Protein AF-A0A7C3IQQ0-F1 (afdb_monomer)

Radius of gyration: 24.77 Å; Cα contacts (8 Å, |Δi|>4): 929; chains: 1; bounding box: 101×71×60 Å

Foldseek 3Di:
DDDDDDDDPPPPPPVPPDPPDPPPVPDDPDQLFDAAPDWDFPPDPPDDTFKIFGHWDFFQDFFQADDDDPDDDCSVVPGTDTDHFAFWAAWEAEPQKIWTAGQVQGWIWIARRVVSHIDIGQAAVPGGAHGWAEWYAEPQRWIWIFRQVVQFIFIAHNVGHGPGGDDDRANGWHAWEAQRVQRKIWTDRLRQQKIWIWGDDPVGTDTPDIWAGDDLDARHAHRWHYWYADNQGKIWIRRFVQQKIWIAHNNRHTPDMAEGDDPDQLHAPGWAAWEAAPQQWIWIQRQVQQKTWIAHPVSHTDGIWAGDDQHRRHAHRWHYWYAYNQRWIWIRSRVNRMIIIMHGDDDDDPPDPPDD

pLDDT: mean 86.04, std 19.57, range [35.0, 98.75]

Nearest PDB structures (foldseek):
  6xg7-assembly1_A  TM=9.077E-01  e=4.670E-22  Drosophila melanogaster
  6fpt-assembly1_A  TM=9.018E-01  e=1.125E-17  Danio rerio
  7qrx-assembly2_B  TM=6.300E-01  e=6.822E-19  Homo sapiens
  8j72-assembly1_A  TM=6.338E-01  e=3.146E-18  Mus musculus
  2dso-assembly3_C  TM=7.066E-01  e=7.223E-09  Staphylococcus aureus

Mean predicted aligned error: 9.04 Å

Structure (mmCIF, N/CA/C/O backbone):
data_AF-A0A7C3IQQ0-F1
#
_entry.id   AF-A0A7C3IQQ0-F1
#
loop_
_atom_site.group_PDB
_atom_site.id
_atom_site.type_symbol
_atom_site.label_atom_id
_atom_site.label_alt_id
_atom_site.label_comp_id
_atom_site.label_asym_id
_atom_site.label_entity_id
_atom_site.label_seq_id
_atom_site.pdbx_PDB_ins_code
_atom_site.Cartn_x
_atom_site.Cartn_y
_atom_site.Cartn_z
_atom_site.occupancy
_atom_site.B_iso_or_equiv
_atom_site.auth_seq_id
_atom_site.auth_comp_id
_atom_site.auth_asym_id
_atom_site.auth_atom_id
_atom_site.pdbx_PDB_model_num
ATOM 1 N N . MET A 1 1 ? -81.325 39.835 -10.229 1.00 44.25 1 MET A N 1
ATOM 2 C CA . MET A 1 1 ? -80.296 40.852 -9.933 1.00 44.25 1 MET A CA 1
ATOM 3 C C . MET A 1 1 ? -78.951 40.154 -10.029 1.00 44.25 1 MET A C 1
ATOM 5 O O . MET A 1 1 ? -78.551 39.441 -9.123 1.00 44.25 1 MET A O 1
ATOM 9 N N . ALA A 1 2 ? -78.379 40.205 -11.227 1.00 40.50 2 ALA A N 1
ATOM 10 C CA . ALA A 1 2 ? -77.204 39.463 -11.653 1.00 40.50 2 ALA A CA 1
ATOM 11 C C . ALA A 1 2 ? -76.081 40.463 -11.924 1.00 40.50 2 ALA A C 1
ATOM 13 O O . ALA A 1 2 ? -76.338 41.460 -12.595 1.00 40.50 2 ALA A O 1
ATOM 14 N N . MET A 1 3 ? -74.855 40.194 -11.467 1.00 38.22 3 MET A N 1
ATOM 15 C CA . MET A 1 3 ? -73.661 40.783 -12.080 1.00 38.22 3 MET A CA 1
ATOM 16 C C . MET A 1 3 ? -72.374 40.010 -11.740 1.00 38.22 3 MET A C 1
ATOM 18 O O . MET A 1 3 ? -71.928 40.001 -10.602 1.00 38.22 3 MET A O 1
ATOM 22 N N . ARG A 1 4 ? -71.807 39.415 -12.804 1.00 45.56 4 ARG A N 1
ATOM 23 C CA . ARG A 1 4 ? -70.385 39.348 -13.212 1.00 45.56 4 ARG A CA 1
ATOM 24 C C . ARG A 1 4 ? -69.316 38.827 -12.240 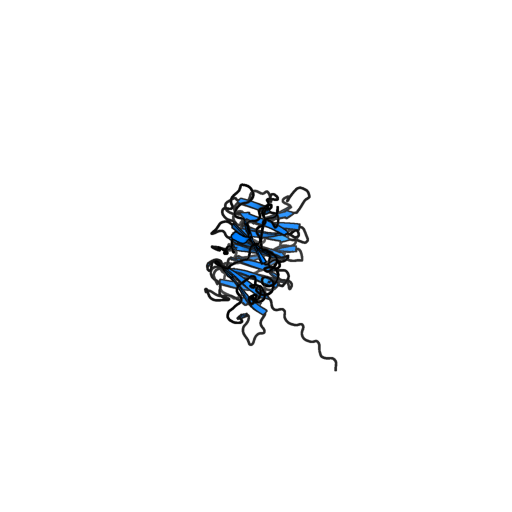1.00 45.56 4 ARG A C 1
ATOM 26 O O . ARG A 1 4 ? -68.935 39.559 -11.346 1.00 45.56 4 ARG A O 1
ATOM 33 N N . VAL A 1 5 ? -68.670 37.716 -12.628 1.00 43.81 5 VAL A N 1
ATOM 34 C CA . VAL A 1 5 ? -67.203 37.559 -12.847 1.00 43.81 5 VAL A CA 1
ATOM 35 C C . VAL A 1 5 ? -67.051 36.390 -13.850 1.00 43.81 5 VAL A C 1
ATOM 37 O O . VAL A 1 5 ? -67.441 35.272 -13.548 1.00 43.81 5 VAL A O 1
ATOM 40 N N . ALA A 1 6 ? -66.871 36.612 -15.153 1.00 38.72 6 ALA A N 1
ATOM 41 C CA . ALA A 1 6 ? -65.624 36.908 -15.867 1.00 38.72 6 ALA A CA 1
ATOM 42 C C . ALA A 1 6 ? -64.564 35.775 -15.832 1.00 38.72 6 ALA A C 1
ATOM 44 O O . ALA A 1 6 ? -63.870 35.568 -14.847 1.00 38.72 6 ALA A O 1
ATOM 45 N N . THR A 1 7 ? -64.423 35.121 -16.995 1.00 48.50 7 THR A N 1
ATOM 46 C CA . THR A 1 7 ? -63.147 34.761 -17.650 1.00 48.50 7 THR A CA 1
ATOM 47 C C . THR A 1 7 ? -62.127 33.920 -16.881 1.00 48.50 7 THR A C 1
ATOM 49 O O . THR A 1 7 ? -61.250 34.503 -16.276 1.00 48.50 7 THR A O 1
ATOM 52 N N . HIS A 1 8 ? -62.110 32.588 -17.057 1.00 42.78 8 HIS A N 1
ATOM 53 C CA . HIS A 1 8 ? -60.872 31.772 -16.980 1.00 42.78 8 HIS A CA 1
ATOM 54 C C . HIS A 1 8 ? -60.993 30.396 -17.676 1.00 42.78 8 HIS A C 1
ATOM 56 O O . HIS A 1 8 ? -60.467 29.397 -17.202 1.00 42.78 8 HIS A O 1
ATOM 62 N N . LEU A 1 9 ? -61.651 30.315 -18.839 1.00 40.91 9 LEU A N 1
ATOM 63 C CA . LEU A 1 9 ? -61.784 29.048 -19.579 1.00 40.91 9 LEU A CA 1
ATOM 64 C C . LEU A 1 9 ? -61.246 29.129 -21.017 1.00 40.91 9 LEU A C 1
ATOM 66 O O . LEU A 1 9 ? -61.924 28.733 -21.955 1.00 40.91 9 LEU A O 1
ATOM 70 N N . ARG A 1 10 ? -60.042 29.689 -21.213 1.00 43.22 10 ARG A N 1
ATOM 71 C CA . ARG A 1 10 ? -59.325 29.635 -22.511 1.00 43.22 10 ARG A CA 1
ATOM 72 C C . ARG A 1 10 ? -57.792 29.508 -22.433 1.00 43.22 10 ARG A C 1
ATOM 74 O O . ARG A 1 10 ? -57.151 29.477 -23.473 1.00 43.22 10 ARG A O 1
ATOM 81 N N . TRP A 1 11 ? -57.199 29.343 -21.247 1.00 39.38 11 TRP A N 1
ATOM 82 C CA . TRP A 1 11 ? -55.734 29.231 -21.081 1.00 39.38 11 TRP A CA 1
ATOM 83 C C . TRP A 1 11 ? -55.210 27.806 -20.830 1.00 39.38 11 TRP A C 1
ATOM 85 O O . TRP A 1 11 ? -54.037 27.631 -20.530 1.00 39.38 11 TRP A O 1
ATOM 95 N N . VAL A 1 12 ? -56.043 26.771 -20.981 1.00 45.00 12 VAL A N 1
ATOM 96 C CA . VAL A 1 12 ? -55.633 25.378 -20.693 1.00 45.00 12 VAL A CA 1
ATOM 97 C C . VAL A 1 12 ? -55.095 24.633 -21.929 1.00 45.00 12 VAL A C 1
ATOM 99 O O . VAL A 1 12 ? -54.559 23.542 -21.791 1.00 45.00 12 VAL A O 1
ATOM 102 N N . LEU A 1 13 ? -55.127 25.220 -23.133 1.00 37.44 13 LEU A N 1
ATOM 103 C CA . LEU A 1 13 ? -54.657 24.540 -24.357 1.00 37.44 13 LEU A CA 1
ATOM 104 C C . LEU A 1 13 ? -53.428 25.153 -25.053 1.00 37.44 13 LEU A C 1
ATOM 106 O O . LEU A 1 13 ? -53.105 24.748 -26.162 1.00 37.44 13 LEU A O 1
ATOM 110 N N . TRP A 1 14 ? -52.706 26.071 -24.402 1.00 38.50 14 TRP A N 1
ATOM 111 C CA . TRP A 1 14 ? -51.420 26.604 -24.900 1.00 38.50 14 TRP A CA 1
ATOM 112 C C . TRP A 1 14 ? -50.279 26.518 -23.870 1.00 38.50 14 TRP A C 1
ATOM 114 O O . TRP A 1 14 ? -49.274 27.208 -23.987 1.00 38.50 14 TRP A O 1
ATOM 124 N N . ALA A 1 15 ? -50.410 25.641 -22.869 1.00 38.66 15 ALA A N 1
ATOM 125 C CA . ALA A 1 15 ? -49.337 25.311 -21.921 1.00 38.66 15 ALA A CA 1
ATOM 126 C C . ALA A 1 15 ? -48.825 23.861 -22.070 1.00 38.66 15 ALA A C 1
ATOM 128 O O . ALA A 1 15 ? -48.042 23.398 -21.248 1.00 38.66 15 ALA A O 1
ATOM 129 N N . ALA A 1 16 ? -49.256 23.143 -23.116 1.00 40.72 16 ALA A N 1
ATOM 130 C CA . ALA A 1 16 ? -48.911 21.735 -23.353 1.00 40.72 16 ALA A CA 1
ATOM 131 C C . ALA A 1 16 ? -47.939 21.507 -24.532 1.00 40.72 16 ALA A C 1
ATOM 133 O O . ALA A 1 16 ? -47.570 20.373 -24.814 1.00 40.72 16 ALA A O 1
ATOM 134 N N . THR A 1 17 ? -47.479 22.564 -25.206 1.00 42.72 17 THR A N 1
ATOM 135 C CA . THR A 1 17 ? -46.607 22.474 -26.396 1.00 42.72 17 THR A CA 1
ATOM 136 C C . THR A 1 17 ? -45.459 23.484 -26.334 1.00 42.72 17 THR A C 1
ATOM 138 O O . THR A 1 17 ? -45.215 24.241 -27.266 1.00 42.72 17 THR A O 1
ATOM 141 N N . GLY A 1 18 ? -44.750 23.514 -25.204 1.00 36.41 18 GLY A N 1
ATOM 142 C CA . GLY A 1 18 ? -43.577 24.376 -25.011 1.00 36.41 18 GLY A CA 1
ATOM 143 C C . GLY A 1 18 ? -42.512 23.797 -24.079 1.00 36.41 18 GLY A C 1
ATOM 144 O O . GLY A 1 18 ? -41.671 24.538 -23.587 1.00 36.41 18 GLY A O 1
ATOM 145 N N . LEU A 1 19 ? -42.551 22.490 -23.803 1.00 41.78 19 LEU A N 1
ATOM 146 C CA . LEU A 1 19 ? -41.572 21.813 -22.946 1.00 41.78 19 LEU A CA 1
ATOM 147 C C . LEU A 1 19 ? -41.110 20.490 -23.569 1.00 41.78 19 LEU A C 1
ATOM 149 O O . LEU A 1 19 ? -41.060 19.451 -22.925 1.00 41.78 19 LEU A O 1
ATOM 153 N N . ALA A 1 20 ? -40.811 20.518 -24.862 1.00 43.91 20 ALA A N 1
ATOM 154 C CA . ALA A 1 20 ? -40.235 19.387 -25.571 1.00 43.91 20 ALA A CA 1
ATOM 155 C C . ALA A 1 20 ? -39.227 19.917 -26.587 1.00 43.91 20 ALA A C 1
ATOM 157 O O . ALA A 1 20 ? -39.565 20.068 -27.750 1.00 43.91 20 ALA A O 1
ATOM 158 N N . MET A 1 21 ? -38.034 20.289 -26.109 1.00 41.44 21 MET A N 1
ATOM 159 C CA . MET A 1 21 ? -36.757 20.297 -26.845 1.00 41.44 21 MET A CA 1
ATOM 160 C C . MET A 1 21 ? -35.675 20.971 -25.990 1.00 41.44 21 MET A C 1
ATOM 162 O O . MET A 1 21 ? -35.129 22.016 -26.314 1.00 41.44 21 MET A O 1
ATOM 166 N N . MET A 1 22 ? -35.334 20.337 -24.872 1.00 41.97 22 MET A N 1
ATOM 167 C CA . MET A 1 22 ? -33.948 20.339 -24.414 1.00 41.97 22 MET A CA 1
ATOM 168 C C . MET A 1 22 ? -33.538 18.882 -24.269 1.00 41.97 22 MET A C 1
ATOM 170 O O . MET A 1 22 ? -33.398 18.351 -23.171 1.00 41.97 22 MET A O 1
ATOM 174 N N . LEU A 1 23 ? -33.361 18.224 -25.418 1.00 42.09 23 LEU A N 1
ATOM 175 C CA . LEU A 1 23 ? -32.427 17.110 -25.529 1.00 42.09 23 LEU A CA 1
ATOM 176 C C . LEU A 1 23 ? -31.034 17.704 -25.304 1.00 42.09 23 LEU A C 1
ATOM 178 O O . LEU A 1 23 ? -30.267 17.927 -26.235 1.00 42.09 23 LEU A O 1
ATOM 182 N N . GLY A 1 24 ? -30.740 18.047 -24.049 1.00 36.25 24 GLY A N 1
ATOM 183 C CA . GLY A 1 24 ? -29.370 18.213 -23.621 1.00 36.25 24 GLY A CA 1
ATOM 184 C C . GLY A 1 24 ? -28.709 16.883 -23.912 1.00 36.25 24 GLY A C 1
ATOM 185 O O . GLY A 1 24 ? -29.133 15.865 -23.365 1.00 36.25 24 GLY A O 1
ATOM 186 N N . CYS A 1 25 ? -27.734 16.883 -24.820 1.00 36.53 25 CYS A N 1
ATOM 187 C CA . CYS A 1 25 ? -26.817 15.774 -24.985 1.00 36.53 25 CYS A CA 1
ATOM 188 C C . CYS A 1 25 ? -26.326 15.422 -23.582 1.00 36.53 25 CYS A C 1
ATOM 190 O O . CYS A 1 25 ? -25.540 16.165 -22.991 1.00 36.53 25 CYS A O 1
ATOM 192 N N . ALA A 1 26 ? -26.860 14.347 -23.004 1.00 40.22 26 ALA A N 1
ATOM 193 C CA . ALA A 1 26 ? -26.322 13.796 -21.785 1.00 40.22 26 ALA A CA 1
ATOM 194 C C . ALA A 1 26 ? -24.927 13.331 -22.185 1.00 40.22 26 ALA A C 1
ATOM 196 O O . ALA A 1 26 ? -24.777 12.289 -22.821 1.00 40.22 26 ALA A O 1
ATOM 197 N N . ALA A 1 27 ? -23.926 14.176 -21.919 1.00 46.25 27 ALA A N 1
ATOM 198 C CA . ALA A 1 27 ? -22.534 13.805 -22.069 1.00 46.25 27 ALA A CA 1
ATOM 199 C C . ALA A 1 27 ? -22.382 12.420 -21.426 1.00 46.25 27 ALA A C 1
ATOM 201 O O . ALA A 1 27 ? -22.953 12.220 -20.340 1.00 46.25 27 ALA A O 1
ATOM 202 N N . PRO A 1 28 ? -21.704 11.464 -22.092 1.00 41.72 28 PRO A N 1
ATOM 203 C CA . PRO A 1 28 ? -21.522 10.131 -21.541 1.00 41.72 28 PRO A CA 1
ATOM 204 C C . PRO A 1 28 ? -21.065 10.299 -20.096 1.00 41.72 28 PRO A C 1
ATOM 206 O O . PRO A 1 28 ? -20.258 11.195 -19.816 1.00 41.72 28 PRO A O 1
ATOM 209 N N . PRO A 1 29 ? -21.655 9.548 -19.155 1.00 49.75 29 PRO A N 1
ATOM 210 C CA . PRO A 1 29 ? -21.454 9.844 -17.754 1.00 49.75 29 PRO A CA 1
ATOM 211 C C . PRO A 1 29 ? -19.941 9.796 -17.505 1.00 49.75 29 PRO A C 1
ATOM 213 O O . PRO A 1 29 ? -19.283 8.822 -17.881 1.00 49.75 29 PRO A O 1
ATOM 216 N N . ALA A 1 30 ? -19.388 10.876 -16.944 1.00 57.41 30 ALA A N 1
ATOM 217 C CA . ALA A 1 30 ? -17.947 11.070 -16.809 1.00 57.41 30 ALA A CA 1
ATOM 218 C C . ALA A 1 30 ? -17.312 9.850 -16.130 1.00 57.41 30 ALA A C 1
ATOM 220 O O . ALA A 1 30 ? -17.759 9.437 -15.054 1.00 57.41 30 ALA A O 1
ATOM 221 N N . HIS A 1 31 ? -16.337 9.236 -16.800 1.00 66.44 31 HIS A N 1
ATOM 222 C CA . HIS A 1 31 ? -15.541 8.127 -16.278 1.00 66.44 31 HIS A CA 1
ATOM 223 C C . HIS A 1 31 ? -15.003 8.507 -14.874 1.00 66.44 31 HIS A C 1
ATOM 225 O O . HIS A 1 31 ? -14.741 9.692 -14.644 1.00 66.44 31 HIS A O 1
ATOM 231 N N . PRO A 1 32 ? -14.885 7.576 -13.901 1.00 77.38 32 PRO A N 1
ATOM 232 C CA . PRO A 1 32 ? -14.464 7.905 -12.527 1.00 77.38 32 PRO A CA 1
ATOM 233 C C . PRO A 1 32 ? -13.095 8.603 -12.440 1.00 77.38 32 PRO A C 1
ATOM 235 O O . PRO A 1 32 ? -12.788 9.256 -11.447 1.00 77.38 32 PRO A O 1
ATOM 238 N N . TRP A 1 33 ? -12.304 8.537 -13.504 1.00 86.50 33 TRP A N 1
ATOM 239 C CA . TRP A 1 33 ? -11.057 9.260 -13.715 1.00 86.50 33 TRP A CA 1
ATOM 240 C C . TRP A 1 33 ? -11.056 9.911 -15.096 1.00 86.50 33 TRP A C 1
ATOM 242 O O . TRP A 1 33 ? -11.835 9.547 -15.975 1.00 86.50 33 TRP A O 1
ATOM 252 N N . THR A 1 3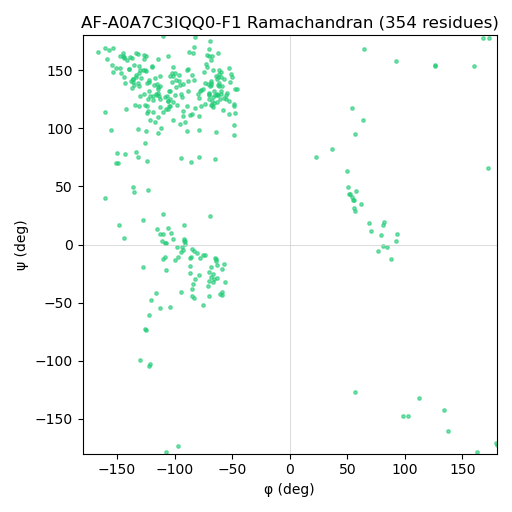4 ? -10.155 10.862 -15.304 1.00 88.88 34 THR A N 1
ATOM 253 C CA . THR A 1 34 ? -9.952 11.463 -16.625 1.00 88.88 34 THR A CA 1
ATOM 254 C C . THR A 1 34 ? -9.223 10.458 -17.523 1.00 88.88 34 THR A C 1
ATOM 256 O O . THR A 1 34 ? -8.128 10.044 -17.137 1.00 88.88 34 THR A O 1
ATOM 259 N N . PRO A 1 35 ? -9.794 10.044 -18.672 1.00 90.44 35 PRO A N 1
ATOM 260 C CA . PRO A 1 35 ? -9.147 9.101 -19.583 1.00 90.44 35 PRO A CA 1
ATOM 261 C C . PRO A 1 35 ? -7.913 9.728 -20.250 1.00 90.44 35 PRO A C 1
ATOM 263 O O . PRO A 1 35 ? -7.817 10.958 -20.319 1.00 90.44 35 PRO A O 1
ATOM 266 N N . PRO A 1 36 ? -6.980 8.911 -20.763 1.00 93.19 36 PRO A N 1
ATOM 267 C CA . PRO A 1 36 ? -5.752 9.416 -21.352 1.00 93.19 36 PRO A CA 1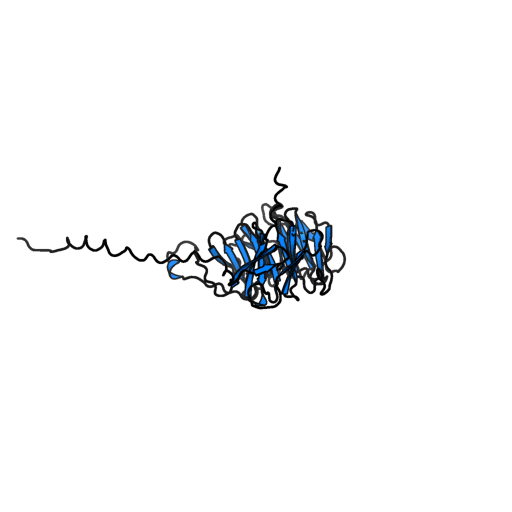
ATOM 268 C C . PRO A 1 36 ? -5.984 10.095 -22.699 1.00 93.19 36 PRO A C 1
ATOM 270 O O . PRO A 1 36 ? -6.882 9.727 -23.461 1.00 93.19 36 PRO A O 1
ATOM 273 N N . LYS A 1 37 ? -5.108 11.042 -23.039 1.00 92.00 37 LYS A N 1
ATOM 274 C CA . LYS A 1 37 ? -5.085 11.692 -24.360 1.00 92.00 37 LYS A CA 1
ATOM 275 C C . LYS A 1 37 ? -4.664 10.733 -25.470 1.00 92.00 37 LYS A C 1
ATOM 277 O O . LYS A 1 37 ? -5.029 10.937 -26.626 1.00 92.00 37 LYS A O 1
ATOM 282 N N . ARG A 1 38 ? -3.859 9.721 -25.139 1.00 92.00 38 ARG A N 1
ATOM 283 C CA . ARG A 1 38 ? -3.364 8.700 -26.071 1.00 92.00 38 ARG A CA 1
ATOM 284 C C . ARG A 1 38 ? -3.195 7.351 -25.370 1.00 92.00 38 ARG A C 1
ATOM 286 O O . ARG A 1 38 ? -2.900 7.338 -24.178 1.00 92.00 38 ARG A O 1
ATOM 293 N N . PRO A 1 39 ? -3.315 6.221 -26.085 1.00 93.00 39 PRO A N 1
ATOM 294 C CA . PRO A 1 39 ? -3.008 4.918 -25.508 1.00 93.00 39 PRO A CA 1
ATOM 295 C C . PRO A 1 39 ? -1.548 4.860 -25.043 1.00 93.00 39 PRO A C 1
ATOM 297 O O . PRO A 1 39 ? -0.639 5.180 -25.809 1.00 93.00 39 PRO A O 1
ATOM 300 N N . LEU A 1 40 ? -1.328 4.438 -23.799 1.00 96.75 40 LEU A N 1
ATOM 301 C CA . LEU A 1 40 ? -0.002 4.141 -23.256 1.00 96.75 40 LEU A CA 1
ATOM 302 C C . LEU A 1 40 ? 0.006 2.695 -22.769 1.00 96.75 40 LEU A C 1
ATOM 304 O O . LEU A 1 40 ? -0.929 2.269 -22.085 1.00 96.75 40 LEU A O 1
ATOM 308 N N . ILE A 1 41 ? 1.045 1.953 -23.147 1.00 97.06 41 ILE A N 1
ATOM 309 C CA . ILE A 1 41 ? 1.185 0.523 -22.876 1.00 97.06 41 ILE A CA 1
ATOM 310 C C . ILE A 1 41 ? 2.623 0.170 -22.488 1.00 97.06 41 ILE A C 1
ATOM 312 O O . ILE A 1 41 ? 3.567 0.811 -22.951 1.00 97.06 41 ILE A O 1
ATOM 316 N N . TRP A 1 42 ? 2.776 -0.871 -21.670 1.00 96.88 42 TRP A N 1
ATOM 317 C CA . TRP A 1 42 ? 4.064 -1.437 -21.268 1.00 96.88 42 TRP A CA 1
ATOM 318 C C . TRP A 1 42 ? 4.023 -2.972 -21.312 1.00 96.88 42 TRP A C 1
ATOM 320 O O . TRP A 1 42 ? 3.011 -3.545 -20.909 1.00 96.88 42 TRP A O 1
ATOM 330 N N . PRO A 1 43 ? 5.106 -3.652 -21.730 1.00 95.38 43 PRO A N 1
ATOM 331 C CA . PRO A 1 43 ? 6.232 -3.068 -22.458 1.00 95.38 43 PRO A CA 1
ATOM 332 C C . PRO A 1 43 ? 5.783 -2.509 -23.820 1.00 95.38 43 PRO A C 1
ATOM 334 O O . PRO A 1 43 ? 4.682 -2.790 -24.294 1.00 95.38 43 PRO A O 1
ATOM 337 N N . LEU A 1 44 ? 6.634 -1.688 -24.434 1.00 92.88 44 LEU A N 1
ATOM 338 C CA . LEU A 1 44 ? 6.407 -1.219 -25.799 1.00 92.88 44 LEU A CA 1
ATOM 339 C C . LEU A 1 44 ? 6.648 -2.358 -26.813 1.00 92.88 44 LEU A C 1
ATOM 341 O O . LEU A 1 44 ? 7.432 -3.273 -26.528 1.00 92.88 44 LEU A O 1
ATOM 345 N N . PRO A 1 45 ? 6.033 -2.286 -28.011 1.00 91.25 45 PRO A N 1
ATOM 346 C CA . PRO A 1 45 ? 6.335 -3.195 -29.113 1.00 91.25 45 PRO A CA 1
ATOM 347 C C . PRO A 1 45 ? 7.848 -3.286 -29.399 1.00 91.25 45 PRO A C 1
ATOM 349 O O . PRO A 1 45 ? 8.554 -2.287 -29.244 1.00 91.25 45 PRO A O 1
ATOM 352 N N . PRO A 1 46 ? 8.364 -4.452 -29.832 1.00 92.94 46 PRO A N 1
ATOM 353 C CA . PRO A 1 46 ? 7.621 -5.617 -30.328 1.00 92.94 46 PRO A CA 1
ATOM 354 C C . PRO A 1 46 ? 7.088 -6.558 -29.237 1.00 92.94 46 PRO A C 1
ATOM 356 O O . PRO A 1 46 ? 6.359 -7.494 -29.553 1.00 92.94 46 PRO A O 1
ATOM 359 N N . ASN A 1 47 ? 7.426 -6.328 -27.966 1.00 92.06 47 ASN A N 1
ATOM 360 C CA . ASN A 1 47 ? 6.931 -7.166 -26.879 1.00 92.06 47 ASN A CA 1
ATOM 361 C C . ASN A 1 47 ? 5.418 -6.953 -26.694 1.00 92.06 47 ASN A C 1
ATOM 363 O O . ASN A 1 47 ? 4.963 -5.806 -26.750 1.00 92.06 47 ASN A O 1
ATOM 367 N N . PRO A 1 48 ? 4.620 -8.012 -26.458 1.00 93.38 48 PRO A N 1
ATOM 368 C CA . PRO A 1 48 ? 3.192 -7.830 -26.274 1.00 93.38 48 PRO A CA 1
ATOM 369 C C . PRO A 1 48 ? 2.927 -7.086 -24.955 1.00 93.38 48 PRO A C 1
ATOM 371 O O . PRO A 1 48 ? 3.560 -7.404 -23.942 1.00 93.38 48 PRO A O 1
ATOM 374 N N . PRO A 1 49 ? 2.001 -6.115 -24.938 1.00 95.69 49 PRO A N 1
ATOM 375 C CA . PRO A 1 49 ? 1.748 -5.310 -23.754 1.00 95.69 49 PRO A CA 1
ATOM 376 C C . PRO A 1 49 ? 1.146 -6.153 -22.623 1.00 95.69 49 PRO A C 1
ATOM 378 O O . PRO A 1 49 ? 0.470 -7.156 -22.849 1.00 95.69 49 PRO A O 1
ATOM 381 N N . ARG A 1 50 ? 1.429 -5.745 -21.390 1.00 96.75 50 ARG A N 1
ATOM 382 C CA . ARG A 1 50 ? 0.945 -6.336 -20.132 1.00 96.75 50 ARG A CA 1
ATOM 383 C C . ARG A 1 50 ? 0.308 -5.306 -19.212 1.00 96.75 50 ARG A C 1
ATOM 385 O O . ARG A 1 50 ? -0.453 -5.678 -18.336 1.00 96.75 50 ARG A O 1
ATOM 392 N N . ILE A 1 51 ? 0.593 -4.023 -19.407 1.00 97.81 51 ILE A N 1
ATOM 393 C CA . ILE A 1 51 ? 0.011 -2.921 -18.643 1.00 97.81 51 ILE A CA 1
ATOM 394 C C . ILE A 1 51 ? -0.487 -1.874 -19.630 1.00 97.81 51 ILE A C 1
ATOM 396 O O . ILE A 1 51 ? 0.219 -1.536 -20.582 1.00 97.81 51 ILE A O 1
ATOM 400 N N . ARG A 1 52 ? -1.680 -1.331 -19.394 1.00 97.62 52 ARG A N 1
ATOM 401 C CA . ARG A 1 52 ? -2.241 -0.194 -20.135 1.00 97.62 52 ARG A CA 1
ATOM 402 C C . ARG A 1 52 ? -2.611 0.924 -19.177 1.00 97.62 52 ARG A C 1
ATOM 404 O O . ARG A 1 52 ? -3.170 0.667 -18.121 1.00 97.62 52 ARG A O 1
ATOM 411 N N . TYR A 1 53 ? -2.336 2.166 -19.545 1.00 97.81 53 TYR A N 1
ATOM 412 C CA . TYR A 1 53 ? -2.795 3.321 -18.778 1.00 97.81 53 TYR A CA 1
ATOM 413 C C . TYR A 1 53 ? -4.282 3.601 -19.040 1.00 97.81 53 TYR A C 1
ATOM 415 O O . TYR A 1 53 ? -4.710 3.635 -20.196 1.00 97.81 53 TYR A O 1
ATOM 423 N N . GLU A 1 54 ? -5.051 3.819 -17.973 1.00 95.94 54 GLU A N 1
ATOM 424 C CA . GLU A 1 54 ? -6.500 4.074 -18.018 1.00 95.94 54 GLU A CA 1
ATOM 425 C C . GLU A 1 54 ? -6.871 5.523 -17.709 1.00 95.94 54 GLU A C 1
ATOM 427 O O . GLU A 1 54 ? -7.955 5.973 -18.086 1.00 95.94 54 GLU A O 1
ATOM 432 N N . GLY A 1 55 ? -5.997 6.260 -17.021 1.00 94.88 55 GLY A N 1
ATOM 433 C CA . GLY A 1 55 ? -6.227 7.661 -16.687 1.00 94.88 55 GLY A CA 1
ATOM 434 C C . GLY A 1 55 ? -5.837 8.028 -15.262 1.00 94.88 55 GLY A C 1
ATOM 435 O O . GLY A 1 55 ? -5.060 7.333 -14.607 1.00 94.88 55 GLY A O 1
ATOM 436 N N . ALA A 1 56 ? -6.370 9.148 -14.770 1.00 93.38 56 ALA A N 1
ATOM 437 C CA . ALA A 1 56 ? -6.064 9.634 -13.426 1.00 93.38 56 ALA A CA 1
ATOM 438 C C . ALA A 1 56 ? -7.231 10.348 -12.731 1.00 93.38 56 ALA A C 1
ATOM 440 O O . ALA A 1 56 ? -8.035 11.039 -13.365 1.00 93.38 56 ALA A O 1
ATOM 441 N N . ILE A 1 57 ? -7.277 10.206 -11.405 1.00 90.62 57 ILE A N 1
ATOM 442 C CA . ILE A 1 57 ? -8.085 11.025 -10.500 1.00 90.62 57 ILE A CA 1
ATOM 443 C C . ILE A 1 57 ? -7.206 12.178 -10.020 1.00 90.62 57 ILE A C 1
ATOM 445 O O . ILE A 1 57 ? -6.221 11.957 -9.312 1.00 90.62 57 ILE A O 1
ATOM 449 N N . THR A 1 58 ? -7.569 13.403 -10.391 1.00 85.50 58 THR A N 1
ATOM 450 C CA . THR A 1 58 ? -6.754 14.603 -10.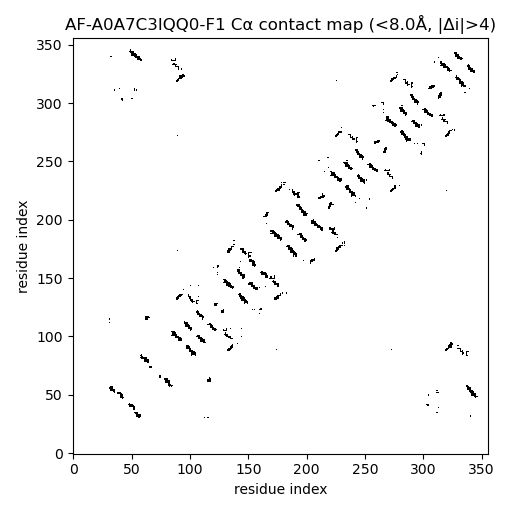138 1.00 85.50 58 THR A CA 1
ATOM 451 C C . THR A 1 58 ? -7.508 15.606 -9.269 1.00 85.50 58 THR A C 1
ATOM 453 O O . THR A 1 58 ? -8.742 15.677 -9.292 1.00 85.50 58 THR A O 1
ATOM 456 N N . ALA A 1 59 ? -6.768 16.433 -8.526 1.00 71.81 59 ALA A N 1
ATOM 457 C CA . ALA A 1 59 ? -7.333 17.603 -7.866 1.00 71.81 59 ALA A CA 1
ATOM 458 C C . ALA A 1 59 ? -8.129 18.481 -8.859 1.00 71.81 59 ALA A C 1
ATOM 460 O O . ALA A 1 59 ? -7.738 18.685 -10.007 1.00 71.81 59 ALA A O 1
ATOM 461 N N . GLY A 1 60 ? -9.272 19.001 -8.423 1.00 64.38 60 GLY A N 1
ATOM 462 C CA . GLY A 1 60 ? -10.197 19.794 -9.224 1.00 64.38 60 GLY A CA 1
ATOM 463 C C . GLY A 1 60 ? -11.241 18.982 -9.995 1.00 64.38 60 GLY A C 1
ATOM 464 O O . GLY A 1 60 ? -12.212 19.583 -10.463 1.00 64.38 60 GLY A O 1
ATOM 465 N N . GLN A 1 61 ? -11.103 17.653 -10.099 1.00 71.12 61 GLN A N 1
ATOM 466 C CA . GLN A 1 61 ? -12.085 16.810 -10.784 1.00 71.12 61 GLN A CA 1
ATOM 467 C C . GLN A 1 61 ? -13.443 16.894 -10.072 1.00 71.12 61 GLN A C 1
ATOM 469 O O . GLN A 1 61 ? -13.548 16.741 -8.852 1.00 71.12 61 GLN A O 1
ATOM 474 N N . ALA A 1 62 ? -14.492 17.182 -10.843 1.00 56.66 62 ALA A N 1
ATOM 475 C CA . ALA A 1 62 ? -15.851 17.275 -10.333 1.00 56.66 62 ALA A CA 1
ATOM 476 C C . ALA A 1 62 ? -16.456 15.873 -10.224 1.00 56.66 62 ALA A C 1
ATOM 478 O O . ALA A 1 62 ? -16.657 15.200 -11.234 1.00 56.66 62 ALA A O 1
ATOM 479 N N . PHE A 1 63 ? -16.796 15.460 -9.007 1.00 62.53 63 PHE A N 1
ATOM 480 C CA . PHE A 1 63 ? -17.660 14.303 -8.787 1.00 62.53 63 PHE A CA 1
ATOM 481 C C . PHE A 1 63 ? -19.078 14.815 -8.527 1.00 62.53 63 PHE A C 1
ATOM 483 O O . PHE A 1 63 ? -19.271 15.860 -7.902 1.00 62.53 63 PHE A O 1
ATOM 490 N N . ARG A 1 64 ? -20.097 14.122 -9.046 1.00 51.00 64 ARG A N 1
ATOM 491 C CA . ARG A 1 64 ? -21.498 14.450 -8.751 1.00 51.00 64 ARG A CA 1
ATOM 492 C C . ARG A 1 64 ? -21.875 13.761 -7.445 1.00 51.00 64 ARG A C 1
ATOM 494 O O . ARG A 1 64 ? -21.929 12.540 -7.376 1.00 51.00 64 ARG A O 1
ATOM 501 N N . PHE A 1 65 ? -22.105 14.541 -6.398 1.00 50.44 65 PHE A N 1
ATOM 502 C CA . PHE A 1 65 ? -22.420 14.006 -5.080 1.00 50.44 65 PHE A CA 1
ATOM 503 C C . PHE A 1 65 ? -23.924 13.908 -4.877 1.00 50.44 65 PHE A C 1
ATOM 505 O O . PHE A 1 65 ? -24.629 14.905 -4.971 1.00 50.44 65 PHE A O 1
ATOM 512 N N . ALA A 1 66 ? -24.388 12.724 -4.490 1.00 36.94 66 ALA A N 1
ATOM 513 C CA . ALA A 1 66 ? -25.525 12.607 -3.592 1.00 36.94 66 ALA A CA 1
ATOM 514 C C . ALA A 1 66 ? -24.977 12.617 -2.160 1.00 36.94 66 ALA A C 1
ATOM 516 O O . ALA A 1 66 ? -24.499 11.589 -1.659 1.00 36.94 66 ALA A O 1
ATOM 517 N N . THR A 1 67 ? -25.006 13.773 -1.501 1.00 36.75 67 THR A N 1
ATOM 518 C CA . THR A 1 67 ? -24.953 13.816 -0.041 1.00 36.75 67 THR A CA 1
ATOM 519 C C . THR A 1 67 ? -26.277 13.270 0.471 1.00 36.75 67 THR A C 1
ATOM 521 O O . THR A 1 67 ? -27.343 13.649 0.013 1.00 36.75 67 THR A O 1
ATOM 524 N N . ARG A 1 68 ? -26.232 12.318 1.397 1.00 41.34 68 ARG A N 1
ATOM 525 C CA . ARG A 1 68 ? -27.368 12.084 2.282 1.00 41.34 68 ARG A CA 1
ATOM 526 C C . ARG A 1 68 ? -26.802 12.006 3.679 1.00 41.34 68 ARG A C 1
ATOM 528 O O . ARG A 1 68 ? -26.281 10.974 4.088 1.00 41.34 68 ARG A O 1
ATOM 535 N N . THR A 1 69 ? -26.908 13.111 4.394 1.00 41.97 69 THR A N 1
ATOM 536 C CA . THR A 1 69 ? -26.996 13.067 5.848 1.00 41.97 69 THR A CA 1
ATOM 537 C C . THR A 1 69 ? -28.458 13.341 6.145 1.00 41.97 69 THR A C 1
ATOM 539 O O . THR A 1 69 ? -28.967 14.360 5.696 1.00 41.97 69 THR A O 1
ATOM 542 N N . GLY A 1 70 ? -29.145 12.396 6.793 1.00 45.75 70 GLY A N 1
ATOM 543 C CA . GLY A 1 70 ? -30.473 12.574 7.395 1.00 45.75 70 GLY A CA 1
ATOM 544 C C . GLY A 1 70 ? -31.342 13.710 6.830 1.00 45.75 70 GLY A C 1
ATOM 545 O O . GLY A 1 70 ? -31.472 14.745 7.463 1.00 45.75 70 GLY A O 1
ATOM 546 N N . TRP A 1 71 ? -31.914 13.502 5.642 1.00 40.75 71 TRP A N 1
ATOM 547 C CA . TRP A 1 71 ? -33.091 14.193 5.094 1.00 40.75 71 TRP A CA 1
ATOM 548 C C . TRP A 1 71 ? -33.251 15.699 5.400 1.00 40.75 71 TRP A C 1
ATOM 550 O O . TRP A 1 71 ? -34.101 16.076 6.206 1.00 40.75 71 TRP A O 1
ATOM 560 N N . ARG A 1 72 ? -32.583 16.578 4.639 1.00 35.00 72 ARG A N 1
ATOM 561 C CA . ARG A 1 72 ? -33.157 17.892 4.280 1.00 35.00 72 ARG A CA 1
ATOM 562 C C . ARG A 1 72 ? -32.899 18.226 2.808 1.00 35.00 72 ARG A C 1
ATOM 564 O O . ARG A 1 72 ? -31.807 18.051 2.295 1.00 35.00 72 ARG A O 1
ATOM 571 N N . VAL A 1 73 ? -33.961 18.698 2.161 1.00 36.81 73 VAL A N 1
ATOM 572 C CA . VAL A 1 73 ? -34.272 18.759 0.716 1.00 36.81 73 VAL A CA 1
ATOM 573 C C . VAL A 1 73 ? -33.404 19.747 -0.101 1.00 36.81 73 VAL A C 1
ATOM 575 O O . VAL A 1 73 ? -33.810 20.207 -1.159 1.00 36.81 73 VAL A O 1
ATOM 578 N N . PHE A 1 74 ? -32.189 20.082 0.338 1.00 36.94 74 PHE A N 1
ATOM 579 C CA . PHE A 1 74 ? -31.367 21.120 -0.310 1.00 36.94 74 PHE A CA 1
ATOM 580 C C . PHE A 1 74 ? -30.117 20.613 -1.048 1.00 36.94 74 PHE A C 1
ATOM 582 O O . PHE A 1 74 ? -29.338 21.424 -1.543 1.00 36.94 74 PHE A O 1
ATOM 589 N N . ASP A 1 75 ? -29.950 19.298 -1.225 1.00 45.47 75 ASP A N 1
ATOM 590 C CA . ASP A 1 75 ? -28.791 18.727 -1.938 1.00 45.47 75 ASP A CA 1
ATOM 591 C C . ASP A 1 75 ? -28.707 19.132 -3.427 1.00 45.47 75 ASP A C 1
ATOM 593 O O . ASP A 1 75 ? -27.635 19.075 -4.024 1.00 45.47 75 ASP A O 1
ATOM 597 N N . TRP A 1 76 ? -29.798 19.624 -4.031 1.00 42.19 76 TRP A N 1
ATOM 598 C CA . TRP A 1 76 ? -29.781 20.166 -5.399 1.00 42.19 76 TRP A CA 1
ATOM 599 C C . TRP A 1 76 ? -29.031 21.510 -5.516 1.00 42.19 76 TRP A C 1
ATOM 601 O O . TRP A 1 76 ? -28.519 21.831 -6.586 1.00 42.19 76 TRP A O 1
ATOM 611 N N . LEU A 1 77 ? -28.899 22.276 -4.422 1.00 41.19 77 LEU A N 1
ATOM 612 C CA . LEU A 1 77 ? -28.172 23.556 -4.408 1.00 41.19 77 LEU A CA 1
ATOM 613 C C . LEU A 1 77 ? -26.665 23.406 -4.145 1.00 41.19 77 LEU A C 1
ATOM 615 O O . LEU A 1 77 ? -25.909 24.329 -4.434 1.00 41.19 77 LEU A O 1
ATOM 619 N N . ALA A 1 78 ? -26.212 22.272 -3.600 1.00 46.59 78 ALA A N 1
ATOM 620 C CA . ALA A 1 78 ? -24.853 22.137 -3.064 1.00 46.59 78 ALA A CA 1
ATOM 621 C C . ALA A 1 78 ? -23.742 22.041 -4.130 1.00 46.59 78 ALA A C 1
ATOM 623 O O . ALA A 1 78 ? -22.563 22.135 -3.788 1.00 46.59 78 ALA A O 1
ATOM 624 N N . GLY A 1 79 ? -24.097 21.899 -5.412 1.00 44.44 79 GLY A N 1
ATOM 625 C CA . GLY A 1 79 ? -23.136 21.828 -6.511 1.00 44.44 79 GLY A CA 1
ATOM 626 C C . GLY A 1 79 ? -22.218 20.597 -6.451 1.00 44.44 79 GLY A C 1
ATOM 627 O O . GLY A 1 79 ? -22.153 19.856 -5.472 1.00 44.44 79 GLY A O 1
ATOM 628 N N . ALA A 1 80 ? -21.491 20.338 -7.537 1.00 53.88 80 ALA A N 1
ATOM 629 C CA . ALA A 1 80 ? -20.438 19.326 -7.518 1.00 53.88 80 ALA A CA 1
ATOM 630 C C . ALA A 1 80 ? -19.294 19.802 -6.604 1.00 53.88 80 ALA A C 1
ATOM 632 O O . ALA A 1 80 ? -18.688 20.839 -6.880 1.00 53.88 80 ALA A O 1
ATOM 633 N N . ARG A 1 81 ? -18.965 19.056 -5.537 1.00 57.22 81 ARG A N 1
ATOM 634 C CA . ARG A 1 81 ? -17.715 19.303 -4.799 1.00 57.22 81 ARG A CA 1
ATOM 635 C C . ARG A 1 81 ? -16.542 18.853 -5.671 1.00 57.22 81 ARG A C 1
ATOM 637 O O . ARG A 1 81 ? -16.607 17.832 -6.356 1.00 57.22 81 ARG A O 1
ATOM 644 N N . ARG A 1 82 ? -15.473 19.642 -5.691 1.00 65.31 82 ARG A N 1
ATOM 645 C CA . ARG A 1 82 ? -14.239 19.270 -6.387 1.00 65.31 82 ARG A CA 1
ATOM 646 C C . ARG A 1 82 ? -13.387 18.406 -5.471 1.00 65.31 82 ARG A C 1
ATOM 648 O O . ARG A 1 82 ? -13.391 18.588 -4.256 1.00 65.31 82 ARG A O 1
ATOM 655 N N . VAL A 1 83 ? -12.679 17.457 -6.063 1.00 71.25 83 VAL A N 1
ATOM 656 C CA . VAL A 1 83 ? -11.673 16.666 -5.359 1.00 71.25 83 VAL A CA 1
ATOM 657 C C . VAL A 1 83 ? -10.490 17.564 -5.033 1.00 71.25 83 VAL A C 1
ATOM 659 O O . VAL A 1 83 ? -9.943 18.203 -5.920 1.00 71.25 83 VAL A O 1
ATOM 662 N N . GLU A 1 84 ? -10.096 17.644 -3.772 1.00 80.62 84 GLU A N 1
ATOM 663 C CA . GLU A 1 84 ? -8.931 18.419 -3.350 1.00 80.62 84 GLU A CA 1
ATOM 664 C C . GLU A 1 84 ? -7.885 17.442 -2.822 1.00 80.62 84 GLU A C 1
ATOM 666 O O . GLU A 1 84 ? -7.972 17.019 -1.674 1.00 80.62 84 GLU A O 1
ATOM 671 N N . LEU A 1 85 ? -6.943 17.054 -3.687 1.00 87.06 85 LEU A N 1
ATOM 672 C CA . LEU A 1 85 ? -5.806 16.201 -3.335 1.00 87.06 85 LEU A CA 1
ATOM 673 C C . LEU A 1 85 ? -4.582 17.057 -3.040 1.00 87.06 85 LEU A C 1
ATOM 675 O O . LEU A 1 85 ? -4.364 18.087 -3.680 1.00 87.06 85 LEU A O 1
ATOM 679 N N . SER A 1 86 ? -3.776 16.599 -2.095 1.00 91.06 86 SER A N 1
ATOM 680 C CA . SER A 1 86 ? -2.487 17.166 -1.733 1.00 91.06 86 SER A CA 1
ATOM 681 C C . SER A 1 86 ? -1.412 16.090 -1.804 1.00 91.06 86 SER A C 1
ATOM 683 O O . SER A 1 86 ? -0.619 16.094 -2.743 1.00 91.06 86 SER A O 1
ATOM 685 N N . THR A 1 87 ? -1.389 15.149 -0.861 1.00 92.69 87 THR A N 1
ATOM 686 C CA . THR A 1 87 ? -0.385 14.077 -0.828 1.00 92.69 87 THR A CA 1
ATOM 687 C C . THR A 1 87 ? -1.069 12.738 -0.575 1.00 92.69 87 THR A C 1
ATOM 689 O O . THR A 1 87 ? -1.070 12.245 0.558 1.00 92.69 87 THR A O 1
ATOM 692 N N . PRO A 1 88 ? -1.668 12.130 -1.617 1.00 94.12 88 PRO A N 1
ATOM 693 C CA . PRO A 1 88 ? -2.219 10.790 -1.492 1.00 94.12 88 PRO A CA 1
ATOM 694 C C . PRO A 1 88 ? -1.110 9.791 -1.135 1.00 94.12 88 PRO A C 1
ATOM 696 O O . PRO A 1 88 ? -0.020 9.855 -1.706 1.00 94.12 88 PRO A O 1
ATOM 699 N N . HIS A 1 89 ? -1.388 8.884 -0.199 1.00 93.38 89 HIS A N 1
ATOM 700 C CA . HIS A 1 89 ? -0.442 7.888 0.314 1.00 93.38 89 HIS A CA 1
ATOM 701 C C . HIS A 1 89 ? -0.942 6.452 0.112 1.00 93.38 89 HIS A C 1
ATOM 703 O O . HIS A 1 89 ? -0.830 5.906 -0.983 1.00 93.38 89 HIS A O 1
ATOM 709 N N . GLY A 1 90 ? -1.449 5.812 1.168 1.00 93.88 90 GLY A N 1
ATOM 710 C CA . GLY A 1 90 ? -1.966 4.455 1.115 1.00 93.88 90 GLY A CA 1
ATOM 711 C C . GLY A 1 90 ? -3.305 4.419 0.395 1.00 93.88 90 GLY A C 1
ATOM 712 O O . GLY A 1 90 ? -4.157 5.286 0.598 1.00 93.88 90 GLY A O 1
ATOM 713 N N . LEU A 1 91 ? -3.467 3.395 -0.435 1.00 97.06 91 LEU A N 1
ATOM 714 C CA . LEU A 1 91 ? -4.644 3.123 -1.245 1.00 97.06 91 LEU A CA 1
ATOM 715 C C . LEU A 1 91 ? -5.127 1.705 -0.936 1.00 97.06 91 LEU A C 1
ATOM 717 O O . LEU A 1 91 ? -4.318 0.814 -0.685 1.00 97.06 91 LEU A O 1
ATOM 721 N N . SER A 1 92 ? -6.428 1.485 -1.037 1.00 97.38 92 SER A N 1
ATOM 722 C CA . SER A 1 92 ? -7.024 0.157 -1.098 1.00 97.38 92 SER A CA 1
ATOM 723 C C . SER A 1 92 ? -8.203 0.205 -2.057 1.00 97.38 92 SER A C 1
ATOM 725 O O . SER A 1 92 ? -8.962 1.177 -2.065 1.00 97.38 92 SER A O 1
ATOM 727 N N . ALA A 1 93 ? -8.340 -0.827 -2.879 1.00 95.56 93 ALA A N 1
ATOM 728 C CA . ALA A 1 93 ? -9.441 -0.973 -3.811 1.00 95.56 93 ALA A CA 1
ATOM 729 C C . ALA A 1 93 ? -10.051 -2.370 -3.676 1.00 95.56 93 ALA A C 1
ATOM 731 O O . ALA A 1 93 ? -9.367 -3.327 -3.326 1.00 95.56 93 ALA A O 1
ATOM 732 N N . GLY A 1 94 ? -11.354 -2.470 -3.906 1.00 91.50 94 GLY A N 1
ATOM 733 C CA . GLY A 1 94 ? -12.094 -3.725 -3.802 1.00 91.50 94 GLY A CA 1
ATOM 734 C C . GLY A 1 94 ? -13.584 -3.475 -3.634 1.00 91.50 94 GLY A C 1
ATOM 735 O O . GLY A 1 94 ? -13.995 -2.417 -3.149 1.00 91.50 94 GLY A O 1
ATOM 736 N N . ARG A 1 95 ? -14.420 -4.432 -4.059 1.00 87.25 95 ARG A N 1
ATOM 737 C CA . ARG A 1 95 ? -15.893 -4.321 -3.957 1.00 87.25 95 ARG A CA 1
ATOM 738 C C . ARG A 1 95 ? -16.467 -3.062 -4.629 1.00 87.25 95 ARG A C 1
ATOM 740 O O . ARG A 1 95 ? -17.451 -2.486 -4.164 1.00 87.25 95 ARG A O 1
ATOM 747 N N . GLY A 1 96 ? -15.824 -2.594 -5.699 1.00 88.44 96 GLY A N 1
ATOM 748 C CA . GLY A 1 96 ? -16.204 -1.361 -6.396 1.00 88.44 96 GLY A CA 1
ATOM 749 C C . GLY A 1 96 ? -15.920 -0.070 -5.615 1.00 88.44 96 GLY A C 1
ATOM 750 O O . GLY A 1 96 ? -16.387 0.996 -6.022 1.00 88.44 96 GLY A O 1
ATOM 751 N N . LEU A 1 97 ? -15.169 -0.141 -4.514 1.00 91.81 97 LEU A N 1
ATOM 752 C CA . LEU A 1 97 ? -14.670 1.008 -3.769 1.00 91.81 97 LEU A CA 1
ATOM 753 C C . LEU A 1 97 ? -13.180 1.218 -4.061 1.00 91.81 97 LEU A C 1
ATOM 755 O O . LEU A 1 97 ? -12.424 0.263 -4.198 1.00 91.81 97 LEU A O 1
ATOM 759 N N . LEU A 1 98 ? -12.766 2.480 -4.099 1.00 94.31 98 LEU A N 1
ATOM 760 C CA . LEU A 1 98 ? -11.377 2.919 -4.029 1.00 94.31 98 LEU A CA 1
ATOM 761 C C . LEU A 1 98 ? -11.272 3.889 -2.856 1.00 94.31 98 LEU A C 1
ATOM 763 O O . LEU A 1 98 ? -11.929 4.929 -2.855 1.00 94.31 98 LEU A O 1
ATOM 767 N N . ALA A 1 99 ? -10.460 3.562 -1.861 1.00 95.06 99 ALA A N 1
ATOM 768 C CA . ALA A 1 99 ? -10.246 4.396 -0.692 1.00 95.06 99 ALA A CA 1
ATOM 769 C C . ALA A 1 99 ? -8.768 4.742 -0.539 1.00 95.06 99 ALA A C 1
ATOM 771 O O . ALA A 1 99 ? -7.902 3.904 -0.783 1.00 95.06 99 ALA A O 1
ATOM 772 N N . PHE A 1 100 ? -8.472 5.974 -0.134 1.00 95.75 100 PHE A N 1
ATOM 773 C CA . PHE A 1 100 ? -7.095 6.412 0.045 1.00 95.75 100 PHE A CA 1
ATOM 774 C C . PHE A 1 100 ? -6.934 7.530 1.056 1.00 95.75 100 PHE A C 1
ATOM 776 O O . PHE A 1 100 ? -7.812 8.376 1.217 1.00 95.75 100 PHE A O 1
ATOM 783 N N . ALA A 1 101 ? -5.793 7.525 1.735 1.00 96.38 101 ALA A N 1
ATOM 784 C CA . ALA A 1 101 ? -5.428 8.561 2.686 1.00 96.38 101 ALA A CA 1
ATOM 785 C C . ALA A 1 101 ? -4.698 9.711 1.989 1.00 96.38 101 ALA A C 1
ATOM 787 O O . ALA A 1 101 ? -3.841 9.480 1.134 1.00 96.38 101 ALA A O 1
ATOM 788 N N . ASP A 1 102 ? -5.005 10.936 2.401 1.00 94.94 102 ASP A N 1
ATOM 789 C CA . ASP A 1 102 ? -4.271 12.148 2.054 1.00 94.94 102 ASP A CA 1
ATOM 790 C C . ASP A 1 102 ? -3.729 12.777 3.341 1.00 94.94 102 ASP A C 1
ATOM 792 O O . ASP A 1 102 ? -4.483 13.193 4.223 1.00 94.94 102 ASP A O 1
ATOM 796 N N . SER A 1 103 ? -2.405 12.797 3.484 1.00 92.81 103 SER A N 1
ATOM 797 C CA . SER A 1 103 ? -1.749 13.299 4.697 1.00 92.81 103 SER A CA 1
ATOM 798 C C . SER A 1 103 ? -1.513 14.812 4.668 1.00 92.81 103 SER A C 1
ATOM 800 O O . SER A 1 103 ? -1.430 15.443 5.720 1.00 92.81 103 SER A O 1
ATOM 802 N N . GLY A 1 104 ? -1.423 15.407 3.478 1.00 89.56 104 GLY A N 1
ATOM 803 C CA . GLY A 1 104 ? -1.183 16.834 3.272 1.00 89.56 104 GLY A CA 1
ATOM 804 C C . GLY A 1 104 ? -2.453 17.646 3.488 1.00 89.56 104 GLY A C 1
ATOM 805 O O . GLY A 1 104 ? -2.399 18.801 3.910 1.00 89.56 104 GLY A O 1
ATOM 806 N N . ARG A 1 105 ? -3.605 17.007 3.277 1.00 89.94 105 ARG A N 1
ATOM 807 C CA . ARG A 1 105 ? -4.921 17.454 3.733 1.00 89.94 105 ARG A CA 1
ATOM 808 C C . ARG A 1 105 ? -5.543 16.318 4.538 1.00 89.94 105 ARG A C 1
ATOM 810 O O . ARG A 1 105 ? -6.249 15.526 3.931 1.00 89.94 105 ARG A O 1
ATOM 817 N N . PRO A 1 106 ? -5.278 16.228 5.859 1.00 94.19 106 PRO A N 1
ATOM 818 C CA . PRO A 1 106 ? -5.599 15.060 6.680 1.00 94.19 106 PRO A CA 1
ATOM 819 C C . PRO A 1 106 ? -7.032 14.554 6.503 1.00 94.19 106 PRO A C 1
ATOM 821 O O . PRO A 1 106 ? -7.971 15.025 7.146 1.00 94.19 106 PRO A O 1
ATOM 824 N N . ALA A 1 107 ? -7.187 13.583 5.610 1.00 93.19 107 ALA A N 1
ATOM 825 C CA . ALA A 1 107 ? -8.470 13.047 5.208 1.00 93.19 107 ALA A CA 1
ATOM 826 C C . ALA A 1 107 ? -8.316 11.650 4.607 1.00 93.19 107 ALA A C 1
ATOM 828 O O . ALA A 1 107 ? -7.255 11.258 4.122 1.00 93.19 107 ALA A O 1
ATOM 829 N N . VAL A 1 108 ? -9.417 10.908 4.604 1.00 94.25 108 VAL A N 1
ATOM 830 C CA . VAL A 1 108 ? -9.579 9.703 3.796 1.00 94.25 108 VAL A CA 1
ATOM 831 C C . VAL A 1 108 ? -10.649 9.951 2.753 1.00 94.25 108 VAL A C 1
ATOM 833 O O . VAL A 1 108 ? -11.768 10.372 3.055 1.00 94.25 108 VAL A O 1
ATOM 836 N N . HIS A 1 109 ? -10.292 9.677 1.513 1.00 92.25 109 HIS A N 1
ATOM 837 C CA . HIS A 1 109 ? -11.147 9.790 0.352 1.00 92.25 109 HIS A CA 1
ATOM 838 C C . HIS A 1 109 ? -11.690 8.412 0.017 1.00 92.25 109 HIS A C 1
ATOM 840 O O . HIS A 1 109 ? -10.950 7.434 0.027 1.00 92.25 109 HIS A O 1
ATOM 846 N N . VAL A 1 110 ? -12.982 8.332 -0.277 1.00 91.44 110 VAL A N 1
ATOM 847 C CA . VAL A 1 110 ? -13.665 7.086 -0.618 1.00 91.44 110 VAL A CA 1
ATOM 848 C C . VAL A 1 110 ? -14.461 7.324 -1.886 1.00 91.44 110 VAL A C 1
ATOM 850 O O . VAL A 1 110 ? -15.348 8.178 -1.920 1.00 91.44 110 VAL A O 1
ATOM 853 N N . VAL A 1 111 ? -14.140 6.571 -2.926 1.00 88.25 111 VAL A N 1
ATOM 854 C CA . VAL A 1 111 ? -14.768 6.629 -4.241 1.00 88.25 111 VAL A CA 1
ATOM 855 C C . VAL A 1 111 ? -15.527 5.329 -4.454 1.00 88.25 111 VAL A C 1
ATOM 857 O O . VAL A 1 111 ? -14.934 4.258 -4.477 1.00 88.25 111 VAL A O 1
ATOM 860 N N . ASN A 1 112 ? -16.841 5.412 -4.624 1.00 86.12 112 ASN A N 1
ATOM 861 C CA . ASN A 1 112 ? -17.638 4.310 -5.141 1.00 86.12 112 ASN A CA 1
ATOM 862 C C . ASN A 1 112 ? -17.623 4.398 -6.669 1.00 86.12 112 ASN A C 1
ATOM 864 O O . ASN A 1 112 ? -18.177 5.336 -7.246 1.00 86.12 112 ASN A O 1
ATOM 868 N N . LEU A 1 113 ? -16.962 3.438 -7.306 1.00 83.62 113 LEU A N 1
ATOM 869 C CA . LEU A 1 113 ? -16.720 3.405 -8.746 1.00 83.62 113 LEU A CA 1
ATOM 870 C C . LEU A 1 113 ? -18.008 3.122 -9.531 1.00 83.62 113 LEU A C 1
ATOM 872 O O . LEU A 1 113 ? -18.220 3.715 -10.589 1.00 83.62 113 LEU A O 1
ATOM 876 N N . ALA A 1 114 ? -18.894 2.281 -8.989 1.00 79.38 114 ALA A N 1
ATOM 877 C CA . ALA A 1 114 ? -20.159 1.911 -9.622 1.00 79.38 114 ALA A CA 1
ATOM 878 C C . ALA A 1 114 ? -21.204 3.033 -9.519 1.00 79.38 114 ALA A C 1
ATOM 880 O O . ALA A 1 114 ? -21.762 3.474 -10.524 1.00 79.38 114 ALA A O 1
ATOM 881 N N . GLU A 1 115 ? -21.434 3.544 -8.305 1.00 75.50 115 GLU A N 1
ATOM 882 C CA . GLU A 1 115 ? -22.390 4.629 -8.044 1.00 75.50 115 GLU A CA 1
ATOM 883 C C . GLU A 1 115 ? -21.840 6.007 -8.430 1.00 75.50 115 GLU A C 1
ATOM 885 O O . GLU A 1 115 ? -22.583 6.989 -8.444 1.00 75.50 115 GLU A O 1
ATOM 890 N N . ARG A 1 116 ? -20.536 6.098 -8.721 1.00 74.50 116 ARG A N 1
ATOM 891 C CA . ARG A 1 116 ? -19.813 7.345 -9.023 1.00 74.50 116 ARG A CA 1
ATOM 892 C C . ARG A 1 116 ? -19.963 8.381 -7.919 1.00 74.50 116 ARG A C 1
ATOM 894 O O . ARG A 1 116 ? -20.090 9.582 -8.166 1.00 74.50 116 ARG A O 1
ATOM 901 N N . ARG A 1 117 ? -19.955 7.899 -6.682 1.00 77.19 117 ARG A N 1
ATOM 902 C CA . ARG A 1 117 ? -20.055 8.731 -5.487 1.00 77.19 117 ARG A CA 1
ATOM 903 C C . ARG A 1 117 ? -18.690 8.883 -4.872 1.00 77.19 117 ARG A C 1
ATOM 905 O O . ARG A 1 117 ? -17.872 7.974 -4.904 1.00 77.19 117 ARG A O 1
ATOM 912 N N . TYR A 1 118 ? -18.481 10.033 -4.268 1.00 81.19 118 TYR A N 1
ATOM 913 C CA . TYR A 1 118 ? -17.265 10.325 -3.545 1.00 81.19 118 TYR A CA 1
ATOM 914 C C . TYR A 1 118 ? -17.630 10.769 -2.135 1.00 81.19 118 TYR A C 1
ATOM 916 O O . TYR A 1 118 ? -18.701 11.332 -1.891 1.00 81.19 118 TYR A O 1
ATOM 924 N N . LYS A 1 119 ? -16.744 10.500 -1.187 1.00 84.44 119 LYS A N 1
ATOM 925 C CA . LYS A 1 119 ? -16.859 10.939 0.195 1.00 84.44 119 LYS A CA 1
ATOM 926 C C . LYS A 1 119 ? -15.475 11.280 0.730 1.00 84.44 119 LYS A C 1
ATOM 928 O O . LYS A 1 119 ? -14.501 10.619 0.395 1.00 84.44 119 LYS A O 1
ATOM 933 N N . VAL A 1 120 ? -15.420 12.301 1.578 1.00 88.75 120 VAL A N 1
ATOM 934 C CA . VAL A 1 120 ? -14.226 12.667 2.345 1.00 88.75 120 VAL A CA 1
ATOM 935 C C . VAL A 1 120 ? -14.533 12.475 3.821 1.00 88.75 120 VAL A C 1
ATOM 937 O O . VAL A 1 120 ? -15.630 12.813 4.277 1.00 88.75 120 VAL A O 1
ATOM 940 N N . ILE A 1 121 ? -13.577 11.914 4.546 1.00 91.00 121 ILE A N 1
ATOM 941 C CA . ILE A 1 121 ? -13.622 11.686 5.985 1.00 91.00 121 ILE A CA 1
ATOM 942 C C . ILE A 1 121 ? -12.428 12.421 6.586 1.00 91.00 121 ILE A C 1
ATOM 944 O O . ILE A 1 121 ? -11.297 11.988 6.423 1.00 91.00 121 ILE A O 1
ATOM 948 N N . GLU A 1 122 ? -12.677 13.538 7.264 1.00 93.00 122 GLU A N 1
ATOM 949 C CA . GLU A 1 122 ? -11.640 14.371 7.907 1.00 93.00 122 GLU A CA 1
ATOM 950 C C . GLU A 1 122 ? -11.536 14.096 9.420 1.00 93.00 122 GLU A C 1
ATOM 952 O O . GLU A 1 122 ? -10.599 14.522 10.096 1.00 93.00 122 GLU A O 1
ATOM 957 N N . ALA A 1 123 ? -12.525 13.392 9.975 1.00 92.31 123 ALA A N 1
ATOM 958 C CA . ALA A 1 123 ? -12.620 13.062 11.388 1.00 92.31 123 ALA A CA 1
ATOM 959 C C . ALA A 1 123 ? -13.366 11.740 11.601 1.00 92.31 123 ALA A C 1
ATOM 961 O O . ALA A 1 123 ? -14.235 11.363 10.811 1.00 92.31 123 ALA A O 1
ATOM 962 N N . VAL A 1 124 ? -13.033 11.067 12.698 1.00 92.50 124 VAL A N 1
ATOM 963 C CA . VAL A 1 124 ? -13.655 9.835 13.183 1.00 92.50 124 VAL A CA 1
ATOM 964 C C . VAL A 1 124 ? -14.297 10.126 14.536 1.00 92.50 124 VAL A C 1
ATOM 966 O O . VAL A 1 124 ? -13.600 10.297 15.538 1.00 92.50 124 VAL A O 1
ATOM 969 N N . GLY A 1 125 ? -15.630 10.226 14.563 1.00 89.38 125 GLY A N 1
ATOM 970 C CA . GLY A 1 125 ? -16.334 10.799 15.714 1.00 89.38 125 GLY A CA 1
ATOM 971 C C . GLY A 1 125 ? -15.825 12.218 15.988 1.00 89.38 125 GLY A C 1
ATOM 972 O O . GLY A 1 125 ? -15.737 13.029 15.067 1.00 89.38 125 GLY A O 1
ATOM 973 N N . ASP A 1 126 ? -15.403 12.483 17.223 1.00 90.62 126 ASP A N 1
ATOM 974 C CA . ASP A 1 126 ? -14.839 13.781 17.625 1.00 90.62 126 ASP A CA 1
ATOM 975 C C . ASP A 1 126 ? -13.330 13.918 17.339 1.00 90.62 126 ASP A C 1
ATOM 977 O O . ASP A 1 126 ? -12.732 14.972 17.560 1.00 90.62 126 ASP A O 1
ATOM 981 N N . THR A 1 127 ? -12.680 12.859 16.845 1.00 94.44 127 THR A N 1
ATOM 982 C CA . THR A 1 127 ? -11.232 12.854 16.602 1.00 94.44 127 THR A CA 1
ATOM 983 C C . THR A 1 127 ? -10.928 13.265 15.165 1.00 94.44 127 THR A C 1
ATOM 985 O O . THR A 1 127 ? -11.181 12.507 14.233 1.00 94.44 127 THR A O 1
ATOM 988 N N . ARG A 1 128 ? -10.341 14.450 14.964 1.00 95.88 128 ARG A N 1
ATOM 989 C CA . ARG A 1 128 ? -9.829 14.869 13.647 1.00 95.88 128 ARG A CA 1
ATOM 990 C C . ARG A 1 128 ? -8.604 14.053 13.252 1.00 95.88 128 ARG A C 1
ATOM 992 O O . ARG A 1 128 ? -7.699 13.881 14.070 1.00 95.88 128 ARG A O 1
ATOM 999 N N . LEU A 1 129 ? -8.560 13.618 11.996 1.00 96.25 129 LEU A N 1
ATOM 1000 C CA . LEU A 1 129 ? -7.374 12.990 11.424 1.00 96.25 129 LEU A CA 1
ATOM 1001 C C . LEU A 1 129 ? -6.220 14.000 11.389 1.00 96.25 129 LEU A C 1
ATOM 1003 O O . LEU A 1 129 ? -6.419 15.206 11.217 1.00 96.25 129 LEU A O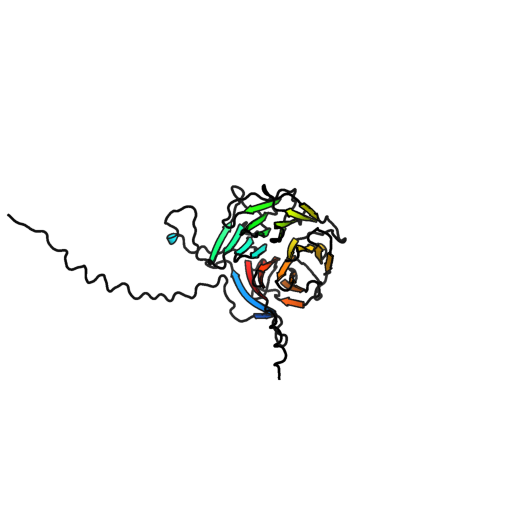 1
ATOM 1007 N N . ARG A 1 130 ? -5.002 13.507 11.603 1.00 97.31 130 ARG A N 1
ATOM 1008 C CA . ARG A 1 130 ? -3.777 14.312 11.689 1.00 97.31 130 ARG A CA 1
ATOM 1009 C C . ARG A 1 130 ? -2.763 13.900 10.642 1.00 97.31 130 ARG A C 1
ATOM 1011 O O . ARG A 1 130 ? -2.206 14.772 9.988 1.00 97.31 130 ARG A O 1
ATOM 1018 N N . CYS A 1 131 ? -2.511 12.606 10.504 1.00 96.94 131 CYS A N 1
ATOM 1019 C CA . CYS A 1 131 ? -1.617 12.066 9.489 1.00 96.94 131 CYS A CA 1
ATOM 1020 C C . CYS A 1 131 ? -2.101 10.666 9.090 1.00 96.94 131 CYS A C 1
ATOM 1022 O O . CYS A 1 131 ? -1.474 9.669 9.467 1.00 96.94 131 CYS A O 1
ATOM 1024 N N . PRO A 1 132 ? -3.245 10.571 8.386 1.00 97.56 132 PRO A N 1
ATOM 1025 C CA . PRO A 1 132 ? -3.705 9.299 7.858 1.00 97.56 132 PRO A CA 1
ATOM 1026 C C . PRO A 1 132 ? -2.712 8.814 6.794 1.00 97.56 132 PRO A C 1
ATOM 1028 O O . PRO A 1 132 ? -2.299 9.591 5.932 1.00 97.56 132 PRO A O 1
ATOM 1031 N N . ILE A 1 133 ? -2.303 7.547 6.867 1.00 97.56 133 ILE A N 1
ATOM 1032 C CA . ILE A 1 133 ? -1.300 6.967 5.959 1.00 97.56 133 ILE A CA 1
ATOM 1033 C C . ILE A 1 133 ? -1.854 5.762 5.212 1.00 97.56 133 ILE A C 1
ATOM 1035 O O . ILE A 1 133 ? -1.868 5.770 3.985 1.00 97.56 133 ILE A O 1
ATOM 1039 N N . GLY A 1 134 ? -2.268 4.722 5.929 1.00 96.94 134 GLY A N 1
ATOM 1040 C CA . GLY A 1 134 ? -2.756 3.475 5.356 1.00 96.94 134 GLY A CA 1
ATOM 1041 C C . GLY A 1 134 ? -4.272 3.411 5.384 1.00 96.94 134 GLY A C 1
ATOM 1042 O O . GLY A 1 134 ? -4.909 3.871 6.333 1.00 96.94 134 GLY A O 1
ATOM 1043 N N . VAL A 1 135 ? -4.838 2.799 4.349 1.00 97.75 135 VAL A N 1
ATOM 1044 C CA . VAL A 1 135 ? -6.262 2.485 4.262 1.00 97.75 135 VAL A CA 1
ATOM 1045 C C . VAL A 1 135 ? -6.401 1.032 3.835 1.00 97.75 135 VAL A C 1
ATOM 1047 O O . VAL A 1 135 ? -5.652 0.588 2.972 1.00 97.75 135 VAL A O 1
ATOM 1050 N N . ALA A 1 136 ? -7.344 0.299 4.423 1.00 97.69 136 ALA A N 1
ATOM 1051 C CA . ALA A 1 136 ? -7.720 -1.036 3.966 1.00 97.69 136 ALA A CA 1
ATOM 1052 C C . ALA A 1 136 ? -9.244 -1.190 3.956 1.00 97.69 136 ALA A C 1
ATOM 1054 O O . ALA A 1 136 ? -9.922 -0.710 4.866 1.00 97.69 136 ALA A O 1
ATOM 1055 N N . ILE A 1 137 ? -9.775 -1.849 2.927 1.00 96.56 137 ILE A N 1
ATOM 1056 C CA . ILE A 1 137 ? -11.205 -2.135 2.778 1.00 96.56 137 ILE A CA 1
ATOM 1057 C C . ILE A 1 137 ? -11.471 -3.577 3.221 1.00 96.56 137 ILE A C 1
ATOM 1059 O O . ILE A 1 137 ? -10.811 -4.507 2.762 1.00 96.56 137 ILE A O 1
ATOM 1063 N N . ALA A 1 138 ? -12.441 -3.751 4.114 1.00 95.19 138 ALA A N 1
ATOM 1064 C CA . ALA A 1 138 ? -12.865 -5.045 4.627 1.00 95.19 138 ALA A CA 1
ATOM 1065 C C . ALA A 1 138 ? -13.866 -5.757 3.702 1.00 95.19 138 ALA A C 1
ATOM 1067 O O . ALA A 1 138 ? -14.444 -5.167 2.783 1.00 95.19 138 ALA A O 1
ATOM 1068 N N . GLU A 1 139 ? -14.142 -7.028 3.994 1.00 92.56 139 GLU A N 1
ATOM 1069 C CA . GLU A 1 139 ? -15.110 -7.856 3.274 1.00 92.56 139 GLU A CA 1
ATOM 1070 C C . GLU A 1 139 ? -16.542 -7.320 3.385 1.00 92.56 139 GLU A C 1
ATOM 1072 O O . GLU A 1 139 ? -17.340 -7.501 2.472 1.00 92.56 139 GLU A O 1
ATOM 1077 N N . ASP A 1 140 ? -16.880 -6.633 4.473 1.00 91.06 140 ASP A N 1
ATOM 1078 C CA . ASP A 1 140 ? -18.183 -5.990 4.680 1.00 91.06 140 ASP A CA 1
ATOM 1079 C C . ASP A 1 140 ? -18.226 -4.526 4.191 1.00 91.06 140 ASP A C 1
ATOM 1081 O O . ASP A 1 140 ? -19.252 -3.852 4.309 1.00 91.06 140 ASP A O 1
ATOM 1085 N N . GLY A 1 141 ? -17.137 -4.034 3.588 1.00 91.81 141 GLY A N 1
ATOM 1086 C CA . GLY A 1 141 ? -16.989 -2.646 3.150 1.00 91.81 141 GLY A CA 1
ATOM 1087 C C . GLY A 1 141 ? -16.642 -1.667 4.276 1.00 91.81 141 GLY A C 1
ATOM 1088 O O . GLY A 1 141 ? -16.647 -0.455 4.039 1.00 91.81 141 GLY A O 1
ATOM 1089 N N . ALA A 1 142 ? -16.345 -2.151 5.489 1.00 94.00 142 ALA A N 1
ATOM 1090 C CA . ALA A 1 142 ? -15.716 -1.328 6.513 1.00 94.00 142 ALA A CA 1
ATOM 1091 C C . ALA A 1 142 ? -14.335 -0.835 6.047 1.00 94.00 142 ALA A C 1
ATOM 1093 O O . ALA A 1 142 ? -13.645 -1.484 5.263 1.00 94.00 142 ALA A O 1
ATOM 1094 N N . LEU A 1 143 ? -13.934 0.334 6.532 1.00 96.44 143 LEU A N 1
ATOM 1095 C CA . LEU A 1 143 ? -12.669 0.979 6.213 1.00 96.44 143 LEU A CA 1
ATOM 1096 C C . LEU A 1 143 ? -11.794 1.005 7.459 1.00 96.44 143 LEU A C 1
ATOM 1098 O O . LEU A 1 143 ? -12.193 1.544 8.492 1.00 96.44 143 LEU A O 1
ATOM 1102 N N . PHE A 1 144 ? -10.584 0.479 7.341 1.00 98.12 144 PHE A N 1
ATOM 1103 C CA . PHE A 1 144 ? -9.530 0.687 8.321 1.00 98.12 144 PHE A CA 1
ATOM 1104 C C . PHE A 1 144 ? -8.649 1.843 7.893 1.00 98.12 144 PHE A C 1
ATOM 1106 O O . PHE A 1 144 ? -8.292 1.941 6.722 1.00 98.12 144 PHE A O 1
ATOM 1113 N N . VAL A 1 145 ? -8.292 2.703 8.842 1.00 98.12 145 VAL A N 1
ATOM 1114 C CA . VAL A 1 145 ? -7.452 3.877 8.596 1.00 98.12 145 VAL A CA 1
ATOM 1115 C C . VAL A 1 145 ? -6.394 3.958 9.678 1.00 98.12 145 VAL A C 1
ATOM 1117 O O . VAL A 1 145 ? -6.732 4.086 10.854 1.00 98.12 145 VAL A O 1
ATOM 1120 N N . SER A 1 146 ? -5.121 3.915 9.300 1.00 98.38 146 SER A N 1
ATOM 1121 C CA . SER A 1 146 ? -4.022 4.191 10.221 1.00 98.38 146 SER A CA 1
ATOM 1122 C C . SER A 1 146 ? -3.717 5.682 10.221 1.00 98.38 146 SER A C 1
ATOM 1124 O O . SER A 1 146 ? -3.566 6.301 9.168 1.00 98.38 146 SER A O 1
ATOM 1126 N N . ASP A 1 147 ? -3.604 6.260 11.413 1.00 98.19 147 ASP A N 1
ATOM 1127 C CA . ASP A 1 147 ? -3.116 7.617 11.609 1.00 98.19 147 ASP A CA 1
ATOM 1128 C C . ASP A 1 147 ? -1.795 7.572 12.376 1.00 98.19 147 ASP A C 1
ATOM 1130 O O . ASP A 1 147 ? -1.736 7.242 13.566 1.00 98.19 147 ASP A O 1
ATOM 1134 N N . SER A 1 148 ? -0.722 7.902 11.660 1.00 97.56 148 SER A N 1
ATOM 1135 C CA . SER A 1 148 ? 0.646 7.858 12.167 1.00 97.56 148 SER A CA 1
ATOM 1136 C C . SER A 1 148 ? 0.909 8.891 13.261 1.00 97.56 148 SER A C 1
ATOM 1138 O O . SER A 1 148 ? 1.718 8.632 14.146 1.00 97.56 148 SER A O 1
ATOM 1140 N N . ALA A 1 149 ? 0.253 10.054 13.214 1.00 97.62 149 ALA A N 1
ATOM 1141 C CA . ALA A 1 149 ? 0.465 11.119 14.195 1.00 97.62 149 ALA A CA 1
ATOM 1142 C C . ALA A 1 149 ? -0.349 10.884 15.472 1.00 97.62 149 ALA A C 1
ATOM 1144 O O . ALA A 1 149 ? 0.072 11.292 16.552 1.00 97.62 149 ALA A O 1
ATOM 1145 N N . LEU A 1 150 ? -1.501 10.223 15.352 1.00 97.44 150 LEU A N 1
ATOM 1146 C CA . LEU A 1 150 ? -2.318 9.820 16.495 1.00 97.44 150 LEU A CA 1
ATOM 1147 C C . LEU A 1 150 ? -1.887 8.481 17.104 1.00 97.44 150 LEU A C 1
ATOM 1149 O O . LEU A 1 150 ? -2.385 8.142 18.173 1.00 97.44 150 LEU A O 1
ATOM 1153 N N . ALA A 1 151 ? -1.008 7.727 16.433 1.00 97.81 151 ALA A N 1
ATOM 1154 C CA . ALA A 1 151 ? -0.630 6.361 16.798 1.00 97.81 151 ALA A CA 1
ATOM 1155 C C . ALA A 1 151 ? -1.853 5.438 16.978 1.00 97.81 151 ALA A C 1
ATOM 1157 O O . ALA A 1 151 ? -1.949 4.668 17.934 1.00 97.81 151 ALA A O 1
ATOM 1158 N N . ARG A 1 152 ? -2.825 5.541 16.063 1.00 97.69 152 ARG A N 1
ATOM 1159 C CA . ARG A 1 152 ? -4.098 4.807 16.130 1.00 97.69 152 ARG A CA 1
ATOM 1160 C C . ARG A 1 152 ? -4.476 4.211 14.787 1.00 97.69 152 ARG A C 1
ATOM 1162 O O . ARG A 1 152 ? -4.107 4.732 13.738 1.00 97.69 152 ARG A O 1
ATOM 1169 N N . VAL A 1 153 ? -5.270 3.148 14.840 1.00 98.31 153 VAL A N 1
ATOM 1170 C CA . VAL A 1 153 ? -5.927 2.565 13.672 1.00 98.31 153 VAL A CA 1
ATOM 1171 C C . VAL A 1 153 ? -7.430 2.535 13.928 1.00 98.31 153 VAL A C 1
ATOM 1173 O O . VAL A 1 153 ? -7.908 1.858 14.838 1.00 98.31 153 VAL A O 1
ATOM 1176 N N . PHE A 1 154 ? -8.168 3.303 13.137 1.00 97.56 154 PHE A N 1
ATOM 1177 C CA . PHE A 1 154 ? -9.619 3.423 13.213 1.00 97.56 154 PHE A CA 1
ATOM 1178 C C . PHE A 1 154 ? -10.295 2.373 12.339 1.00 97.56 154 PHE A C 1
ATOM 1180 O O . PHE A 1 154 ? -9.764 2.003 11.295 1.00 97.56 154 PHE A O 1
ATOM 1187 N N . CYS A 1 155 ? -11.487 1.948 12.744 1.00 96.81 155 CYS A N 1
ATOM 1188 C CA . CYS A 1 155 ? -12.412 1.169 11.933 1.00 96.81 155 CYS A CA 1
ATOM 1189 C C . CYS A 1 155 ? -13.676 2.000 11.709 1.00 96.81 155 CYS A C 1
ATOM 1191 O O . CYS A 1 155 ? -14.258 2.539 12.655 1.00 96.81 155 CYS A O 1
ATOM 1193 N N . LEU A 1 156 ? -14.090 2.120 10.456 1.00 94.56 156 LEU A N 1
ATOM 1194 C CA . LEU A 1 156 ? -15.219 2.925 10.019 1.00 94.56 156 LEU A CA 1
ATOM 1195 C C . LEU A 1 156 ? -16.156 2.066 9.185 1.00 94.56 156 LEU A C 1
ATOM 1197 O O . LEU A 1 156 ? -15.716 1.186 8.457 1.00 94.56 156 LEU A O 1
ATOM 1201 N N . SER A 1 157 ? -17.445 2.361 9.207 1.00 88.62 157 SER A N 1
ATOM 1202 C CA . SER A 1 157 ? -18.362 1.816 8.214 1.00 88.62 157 SER A CA 1
ATOM 1203 C C . SER A 1 157 ? -18.057 2.409 6.828 1.00 88.62 157 SER A C 1
ATOM 1205 O O . SER A 1 157 ? -17.444 3.474 6.728 1.00 88.62 157 SER A O 1
ATOM 1207 N N . GLY A 1 158 ? -18.534 1.795 5.739 1.00 75.19 158 GLY A N 1
ATOM 1208 C CA . GLY A 1 158 ? -18.348 2.344 4.380 1.00 75.19 158 GLY A CA 1
ATOM 1209 C C . GLY A 1 158 ? -18.945 3.752 4.188 1.00 75.19 158 GLY A C 1
ATOM 1210 O O . GLY A 1 158 ? -18.529 4.534 3.337 1.00 75.19 158 GLY A O 1
ATOM 1211 N N . ASN A 1 159 ? -19.892 4.128 5.047 1.00 72.44 159 ASN A N 1
ATOM 1212 C CA . ASN A 1 159 ? -20.473 5.461 5.186 1.00 72.44 159 ASN A CA 1
ATOM 1213 C C . ASN A 1 159 ? -19.756 6.337 6.236 1.00 72.44 159 ASN A C 1
ATOM 1215 O O . ASN A 1 159 ? -20.298 7.371 6.629 1.00 72.44 159 ASN A O 1
ATOM 1219 N N . GLY A 1 160 ? -18.537 5.993 6.648 1.00 79.38 160 GLY A N 1
ATOM 1220 C CA . GLY A 1 160 ? -17.640 6.799 7.481 1.00 79.38 160 GLY A CA 1
ATOM 1221 C C . GLY A 1 160 ? -18.075 6.990 8.934 1.00 79.38 160 GLY A C 1
ATOM 1222 O O . GLY A 1 160 ? -17.626 7.945 9.558 1.00 79.38 160 GLY A O 1
ATOM 1223 N N . GLN A 1 161 ? -18.975 6.153 9.458 1.00 88.00 161 GLN A N 1
ATOM 1224 C CA . GLN A 1 161 ? -19.321 6.180 10.882 1.00 88.00 161 GLN A CA 1
ATOM 1225 C C . GLN A 1 161 ? -18.300 5.363 11.678 1.00 88.00 161 GLN A C 1
ATOM 1227 O O . GLN A 1 161 ? -17.876 4.318 11.187 1.00 88.00 161 GLN A O 1
ATOM 1232 N N . PRO A 1 162 ? -17.902 5.797 12.884 1.00 93.00 162 PRO A N 1
ATOM 1233 C CA . PRO A 1 162 ? -16.973 5.039 13.713 1.00 93.00 162 PRO A CA 1
ATOM 1234 C C . PRO A 1 162 ? -17.570 3.687 14.120 1.00 93.00 162 PRO A C 1
ATOM 1236 O O . PRO A 1 162 ? -18.668 3.630 14.665 1.00 93.00 162 PRO A O 1
ATOM 1239 N N . LEU A 1 163 ? -16.817 2.613 13.883 1.00 92.00 163 LEU A N 1
ATOM 1240 C CA . LEU A 1 163 ? -17.094 1.256 14.375 1.00 92.00 163 LEU A CA 1
ATOM 1241 C C . LEU A 1 163 ? -16.127 0.843 15.498 1.00 92.00 163 LEU A C 1
ATOM 1243 O O . LEU A 1 163 ? -16.195 -0.277 15.991 1.00 92.00 163 LEU A O 1
ATOM 1247 N N . GLY A 1 164 ? -15.213 1.738 15.886 1.00 91.06 164 GLY A N 1
ATOM 1248 C CA . GLY A 1 164 ? -14.141 1.478 16.842 1.00 91.06 164 GLY A CA 1
ATOM 1249 C C . GLY A 1 164 ? -12.779 1.505 16.154 1.00 91.06 164 GLY A C 1
ATOM 1250 O O . GLY A 1 164 ? -12.467 2.429 15.400 1.00 91.06 164 GLY A O 1
ATOM 1251 N N . GLY A 1 165 ? -11.954 0.501 16.420 1.00 92.31 165 GLY A N 1
ATOM 1252 C CA . GLY A 1 165 ? -10.609 0.382 15.871 1.00 92.31 165 GLY A CA 1
ATOM 1253 C C . GLY A 1 165 ? -9.918 -0.873 16.378 1.00 92.31 165 GLY A C 1
ATOM 1254 O O . GLY A 1 165 ? -10.545 -1.713 17.022 1.00 92.31 165 GLY A O 1
ATOM 1255 N N . VAL A 1 166 ? -8.625 -0.981 16.089 1.00 95.19 166 VAL A N 1
ATOM 1256 C CA . VAL A 1 166 ? -7.774 -1.999 16.712 1.00 95.19 166 VAL A CA 1
ATOM 1257 C C . VAL A 1 166 ? -6.932 -1.353 17.806 1.00 95.19 166 VAL A C 1
ATOM 1259 O O . VAL A 1 166 ? -6.440 -0.232 17.646 1.00 95.19 166 VAL A O 1
ATOM 1262 N N . GLU A 1 167 ? -6.777 -2.051 18.927 1.00 90.62 167 GLU A N 1
ATOM 1263 C CA . GLU A 1 167 ? -6.063 -1.540 20.095 1.00 90.62 167 GLU A CA 1
ATOM 1264 C C . GLU A 1 167 ? -4.714 -2.244 20.254 1.00 90.62 167 GLU A C 1
ATOM 1266 O O . GLU A 1 167 ? -4.633 -3.451 20.475 1.00 90.62 167 GLU A O 1
ATOM 1271 N N . ALA A 1 168 ? -3.636 -1.470 20.141 1.00 92.81 168 ALA A N 1
ATOM 1272 C CA . ALA A 1 168 ? -2.274 -1.885 20.455 1.00 92.81 168 ALA A CA 1
ATOM 1273 C C . ALA A 1 168 ? -1.407 -0.653 20.756 1.00 92.81 168 ALA A C 1
ATOM 1275 O O . ALA A 1 168 ? -1.793 0.485 20.486 1.00 92.81 168 ALA A O 1
ATOM 1276 N N . LYS A 1 169 ? -0.208 -0.877 21.305 1.00 94.56 169 LYS A N 1
ATOM 1277 C CA . LYS A 1 169 ? 0.791 0.177 21.537 1.00 94.56 169 LYS A CA 1
ATOM 1278 C C . LYS A 1 169 ? 1.530 0.512 20.239 1.00 94.56 169 LYS A C 1
ATOM 1280 O O . LYS A 1 169 ? 2.667 0.085 20.053 1.00 94.56 169 LYS A O 1
ATOM 1285 N N . PHE A 1 170 ? 0.873 1.237 19.341 1.00 97.94 170 PHE A N 1
ATOM 1286 C CA . PHE A 1 170 ? 1.506 1.690 18.107 1.00 97.94 170 PHE A CA 1
ATOM 1287 C C . PHE A 1 170 ? 2.491 2.839 18.361 1.00 97.94 170 PHE A C 1
ATOM 1289 O O 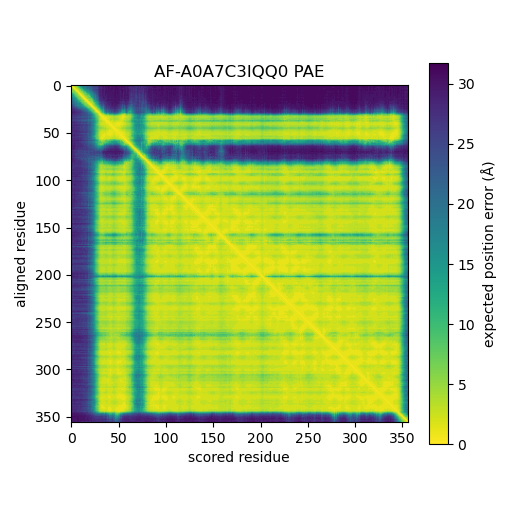. PHE A 1 170 ? 2.288 3.667 19.249 1.00 97.94 170 PHE A O 1
ATOM 1296 N N . VAL A 1 171 ? 3.546 2.897 17.553 1.00 98.12 171 VAL A N 1
ATOM 1297 C CA . VAL A 1 171 ? 4.519 3.996 17.513 1.00 98.12 171 VAL A CA 1
ATOM 1298 C C . VAL A 1 171 ? 4.265 4.863 16.284 1.00 98.12 171 VAL A C 1
ATOM 1300 O O . VAL A 1 171 ? 4.092 6.072 16.410 1.00 98.12 171 VAL A O 1
ATOM 1303 N N . ARG A 1 172 ? 4.227 4.261 15.089 1.00 98.00 172 ARG A N 1
ATOM 1304 C CA . ARG A 1 172 ? 3.909 4.951 13.831 1.00 98.00 172 ARG A CA 1
ATOM 1305 C C . ARG A 1 172 ? 3.234 3.980 12.851 1.00 98.00 172 ARG A C 1
ATOM 1307 O O . ARG A 1 172 ? 3.902 3.480 11.938 1.00 98.00 172 ARG A O 1
ATOM 1314 N N . PRO A 1 173 ? 1.927 3.707 13.029 1.00 98.25 173 PRO A N 1
ATOM 1315 C CA . PRO A 1 173 ? 1.191 2.800 12.159 1.00 98.25 173 PRO A CA 1
ATOM 1316 C C . PRO A 1 173 ? 1.084 3.412 10.757 1.00 98.25 173 PRO A C 1
ATOM 1318 O O . PRO A 1 173 ? 0.672 4.564 10.601 1.00 98.25 173 PRO A O 1
ATOM 1321 N N . SER A 1 174 ? 1.492 2.652 9.746 1.00 96.94 174 SER A N 1
ATOM 1322 C CA . SER A 1 174 ? 1.618 3.081 8.353 1.00 96.94 174 SER A CA 1
ATOM 1323 C C . SER A 1 174 ? 0.756 2.203 7.448 1.00 96.94 174 SER A C 1
ATOM 1325 O O . SER A 1 174 ? -0.458 2.377 7.442 1.00 96.94 174 SER A O 1
ATOM 1327 N N . GLY A 1 175 ? 1.326 1.275 6.683 1.00 97.31 175 GLY A N 1
ATOM 1328 C CA . GLY A 1 175 ? 0.576 0.413 5.775 1.00 97.31 175 GLY A CA 1
ATOM 1329 C C . GLY A 1 175 ? -0.424 -0.497 6.485 1.00 97.31 175 GLY A C 1
ATOM 1330 O O . GLY A 1 175 ? -0.164 -1.009 7.574 1.00 97.31 175 GLY A O 1
ATOM 1331 N N . LEU A 1 176 ? -1.561 -0.722 5.832 1.00 98.50 176 LEU A N 1
ATOM 1332 C CA . LEU A 1 176 ? -2.594 -1.659 6.259 1.00 98.50 176 LEU A CA 1
ATOM 1333 C C . LEU A 1 176 ? -2.824 -2.685 5.151 1.00 98.50 176 LEU A C 1
ATOM 1335 O O . LEU A 1 176 ? -2.865 -2.312 3.982 1.00 98.50 176 LEU A O 1
ATOM 1339 N N . ALA A 1 177 ? -3.014 -3.948 5.522 1.00 98.12 177 ALA A N 1
ATOM 1340 C CA . ALA A 1 177 ? -3.409 -5.007 4.600 1.00 98.12 177 ALA A CA 1
ATOM 1341 C C . ALA A 1 177 ? -4.514 -5.855 5.232 1.00 98.12 177 ALA A C 1
ATOM 1343 O O . ALA A 1 177 ? -4.445 -6.168 6.420 1.00 98.12 177 ALA A O 1
ATOM 1344 N N . TYR A 1 178 ? -5.535 -6.213 4.458 1.00 97.81 178 TYR A N 1
ATOM 1345 C CA . TYR A 1 178 ? -6.690 -6.953 4.956 1.00 97.81 178 TYR A CA 1
ATOM 1346 C C . TYR A 1 178 ? -6.822 -8.306 4.251 1.00 97.81 178 TYR A C 1
ATOM 1348 O O . TYR A 1 178 ? -6.905 -8.358 3.028 1.00 97.81 178 TYR A O 1
ATOM 1356 N N . ASP A 1 179 ? -6.851 -9.390 5.025 1.00 97.50 179 ASP A N 1
ATOM 1357 C CA . ASP A 1 179 ? -7.200 -10.735 4.560 1.00 97.50 179 ASP A CA 1
ATOM 1358 C C . ASP A 1 179 ? -8.710 -10.929 4.733 1.00 97.50 179 ASP A C 1
ATOM 1360 O O . ASP A 1 179 ? -9.192 -11.134 5.851 1.00 97.50 179 ASP A O 1
ATOM 1364 N N . ALA A 1 180 ? -9.461 -10.884 3.632 1.00 94.06 180 ALA A N 1
ATOM 1365 C CA . ALA A 1 180 ? -10.911 -11.067 3.652 1.00 94.06 180 ALA A CA 1
ATOM 1366 C C . ALA A 1 180 ? -11.343 -12.503 3.981 1.00 94.06 180 ALA A C 1
ATOM 1368 O O . ALA A 1 180 ? -12.378 -12.698 4.619 1.00 94.06 180 ALA A O 1
ATOM 1369 N N . THR A 1 181 ? -10.550 -13.502 3.593 1.00 94.56 181 THR A N 1
ATOM 1370 C CA . THR A 1 181 ? -10.864 -14.920 3.812 1.00 94.56 181 THR A CA 1
ATOM 1371 C C . THR A 1 181 ? -10.763 -15.272 5.291 1.00 94.56 181 THR A C 1
ATOM 1373 O O . THR A 1 181 ? -11.642 -15.935 5.841 1.00 94.56 181 THR A O 1
ATOM 1376 N N . ARG A 1 182 ? -9.701 -14.806 5.956 1.00 95.81 182 ARG A N 1
ATOM 1377 C CA . ARG A 1 182 ? -9.457 -15.064 7.389 1.00 95.81 182 ARG A CA 1
ATOM 1378 C C . ARG A 1 182 ? -9.967 -13.955 8.296 1.00 95.81 182 ARG A C 1
ATOM 1380 O O . ARG A 1 182 ? -9.932 -14.103 9.513 1.00 95.81 182 ARG A O 1
ATOM 1387 N N . ARG A 1 183 ? -10.442 -12.855 7.713 1.00 96.69 183 ARG A N 1
ATOM 1388 C CA . ARG A 1 183 ? -10.943 -11.668 8.412 1.00 96.69 183 ARG A CA 1
ATOM 1389 C C . ARG A 1 183 ? -9.881 -11.077 9.337 1.00 96.69 183 ARG A C 1
ATOM 1391 O O . ARG A 1 183 ? -10.144 -10.777 10.505 1.00 96.69 183 ARG A O 1
ATOM 1398 N N . ARG A 1 184 ? -8.659 -10.948 8.811 1.00 97.88 184 ARG A N 1
ATOM 1399 C CA . ARG A 1 184 ? -7.486 -10.458 9.545 1.00 97.88 184 ARG A CA 1
ATOM 1400 C C . ARG A 1 184 ? -7.023 -9.115 9.007 1.00 97.88 184 ARG A C 1
ATOM 1402 O O . ARG A 1 184 ? -6.917 -8.925 7.802 1.00 97.88 184 ARG A O 1
ATOM 1409 N N . LEU A 1 185 ? -6.705 -8.200 9.913 1.00 98.56 185 LEU A N 1
ATOM 1410 C CA . LEU A 1 185 ? -6.059 -6.933 9.597 1.00 98.56 185 LEU A CA 1
ATOM 1411 C C . LEU A 1 185 ? -4.586 -7.008 9.989 1.00 98.56 185 LEU A C 1
ATOM 1413 O O . LEU A 1 185 ? -4.256 -7.259 11.147 1.00 98.56 185 LEU A O 1
ATOM 1417 N N . HIS A 1 186 ? -3.704 -6.726 9.042 1.00 98.69 186 HIS A N 1
ATOM 1418 C CA . HIS A 1 186 ? -2.279 -6.558 9.274 1.00 98.69 186 HIS A CA 1
ATOM 1419 C C . HIS A 1 186 ? -1.953 -5.068 9.296 1.00 98.69 186 HIS A C 1
ATOM 1421 O O . HIS A 1 186 ? -2.221 -4.342 8.338 1.00 98.69 186 HIS A O 1
ATOM 1427 N N . VAL A 1 187 ? -1.369 -4.618 10.400 1.00 98.75 187 VAL A N 1
ATOM 1428 C CA . VAL A 1 187 ? -0.936 -3.240 10.610 1.00 98.75 187 VAL A CA 1
ATOM 1429 C C . VAL A 1 187 ? 0.580 -3.212 10.607 1.00 98.75 187 VAL A C 1
ATOM 1431 O O . VAL A 1 187 ? 1.215 -3.762 11.509 1.00 98.75 187 VAL A O 1
ATOM 1434 N N . VAL A 1 188 ? 1.158 -2.557 9.607 1.00 98.75 188 VAL A N 1
ATOM 1435 C CA . VAL A 1 188 ? 2.587 -2.255 9.577 1.00 98.75 188 VAL A CA 1
ATOM 1436 C C . VAL A 1 188 ? 2.836 -1.059 10.483 1.00 98.75 188 VAL A C 1
ATOM 1438 O O . VAL A 1 188 ? 2.215 -0.009 10.326 1.00 98.75 188 VAL A O 1
ATOM 1441 N N . ASP A 1 189 ? 3.753 -1.203 11.432 1.00 98.69 189 ASP A N 1
ATOM 1442 C CA . ASP A 1 189 ? 4.210 -0.107 12.273 1.00 98.69 189 ASP A CA 1
ATOM 1443 C C . ASP A 1 189 ? 5.662 0.222 11.932 1.00 98.69 189 ASP A C 1
ATOM 1445 O O . ASP A 1 189 ? 6.612 -0.443 12.358 1.00 98.69 189 ASP A O 1
ATOM 1449 N N . SER A 1 190 ? 5.838 1.281 11.142 1.00 98.00 190 SER A N 1
ATOM 1450 C CA . SER A 1 190 ? 7.162 1.713 10.702 1.00 98.00 190 SER A CA 1
ATOM 1451 C C . SER A 1 190 ? 8.030 2.224 11.848 1.00 98.00 190 SER A C 1
ATOM 1453 O O . SER A 1 190 ? 9.246 2.259 11.695 1.00 98.00 190 SER A O 1
ATOM 1455 N N . GLY A 1 191 ? 7.427 2.705 12.939 1.00 97.69 191 GLY A N 1
ATOM 1456 C CA . GLY A 1 191 ? 8.149 3.229 14.099 1.00 97.69 191 GLY A CA 1
ATOM 1457 C C . GLY A 1 191 ? 8.566 2.123 15.062 1.00 97.69 191 GLY A C 1
ATOM 1458 O O . GLY A 1 191 ? 9.642 2.194 15.649 1.00 97.69 191 GLY A O 1
ATOM 1459 N N . ALA A 1 192 ? 7.740 1.083 15.188 1.00 98.31 192 ALA A N 1
ATOM 1460 C CA . ALA A 1 192 ? 8.027 -0.088 16.008 1.00 98.31 192 ALA A CA 1
ATOM 1461 C C . ALA A 1 192 ? 8.827 -1.172 15.266 1.00 98.31 192 ALA A C 1
ATOM 1463 O O . ALA A 1 192 ? 9.343 -2.081 15.911 1.00 98.31 192 ALA A O 1
ATOM 1464 N N . HIS A 1 193 ? 8.973 -1.069 13.939 1.00 98.56 193 HIS A N 1
ATOM 1465 C CA . HIS A 1 193 ? 9.620 -2.076 13.089 1.00 98.56 193 HIS A CA 1
ATOM 1466 C C . HIS A 1 193 ? 8.909 -3.436 13.114 1.00 98.56 193 HIS A C 1
ATOM 1468 O O . HIS A 1 193 ? 9.551 -4.486 13.066 1.00 98.56 193 HIS A O 1
ATOM 1474 N N . THR A 1 194 ? 7.583 -3.428 13.217 1.00 98.56 194 THR A N 1
ATOM 1475 C CA . THR A 1 194 ? 6.778 -4.640 13.393 1.00 98.56 194 THR A CA 1
ATOM 1476 C C . THR A 1 194 ? 5.576 -4.670 12.460 1.00 98.56 194 THR A C 1
ATOM 1478 O O . THR A 1 194 ? 5.179 -3.657 11.882 1.00 98.56 194 THR A O 1
ATOM 1481 N N . VAL A 1 195 ? 4.984 -5.858 12.329 1.00 98.69 195 VAL A N 1
ATOM 1482 C CA . VAL A 1 195 ? 3.671 -6.048 11.710 1.00 98.69 195 VAL A CA 1
ATOM 1483 C C . VAL A 1 195 ? 2.758 -6.761 12.699 1.00 98.69 195 VAL A C 1
ATOM 1485 O O . VAL A 1 195 ? 2.988 -7.919 13.050 1.00 98.69 195 VAL A O 1
ATOM 1488 N N . SER A 1 196 ? 1.724 -6.067 13.163 1.00 98.56 196 SER A N 1
ATOM 1489 C CA . SER A 1 196 ? 0.729 -6.599 14.099 1.00 98.56 196 SER A CA 1
ATOM 1490 C C . SER A 1 196 ? -0.470 -7.140 13.334 1.00 98.56 196 SER A C 1
ATOM 1492 O O . SER A 1 196 ? -1.022 -6.456 12.479 1.00 98.56 196 SER A O 1
ATOM 1494 N N . THR A 1 197 ? -0.873 -8.371 13.630 1.00 98.62 197 THR A N 1
ATOM 1495 C CA . THR A 1 197 ? -2.030 -9.030 13.017 1.00 98.62 197 THR A CA 1
ATOM 1496 C C . THR A 1 197 ? -3.169 -9.080 14.020 1.00 98.62 197 THR A C 1
ATOM 1498 O O . THR A 1 197 ? -2.984 -9.577 15.129 1.00 98.62 197 THR A O 1
ATOM 1501 N N . PHE A 1 198 ? -4.340 -8.610 13.615 1.00 98.38 198 PHE A N 1
ATOM 1502 C CA . PHE A 1 198 ? -5.575 -8.627 14.390 1.00 98.38 198 PHE A CA 1
ATOM 1503 C C . PHE A 1 198 ? -6.601 -9.492 13.673 1.00 98.38 198 PHE A C 1
ATOM 1505 O O . PHE A 1 198 ? -6.661 -9.478 12.446 1.00 98.38 198 PHE A O 1
ATOM 1512 N N . GLU A 1 199 ? -7.411 -10.230 14.418 1.00 96.38 199 GLU A N 1
ATOM 1513 C CA . GLU A 1 199 ? -8.430 -11.125 13.862 1.00 96.38 199 GLU A CA 1
ATOM 1514 C C . GLU A 1 199 ? -9.817 -10.672 14.306 1.00 96.38 199 GLU A C 1
ATOM 1516 O O . GLU A 1 199 ? -10.001 -10.277 15.456 1.00 96.38 199 GLU A O 1
ATOM 1521 N N . ARG A 1 200 ? -10.794 -10.686 13.396 1.00 95.44 200 ARG A N 1
ATOM 1522 C CA . ARG A 1 200 ? -12.154 -10.237 13.706 1.00 95.44 200 ARG A CA 1
ATOM 1523 C C . ARG A 1 200 ? -12.827 -11.210 14.673 1.00 95.44 200 ARG A C 1
ATOM 1525 O O . ARG A 1 200 ? -13.061 -12.367 14.332 1.00 95.44 200 ARG A O 1
ATOM 1532 N N . ALA A 1 201 ? -13.213 -10.711 15.841 1.00 92.50 201 ALA A N 1
ATOM 1533 C CA . ALA A 1 201 ? -14.012 -11.422 16.835 1.00 92.50 201 ALA A CA 1
ATOM 1534 C C . ALA A 1 201 ? -15.432 -10.828 16.928 1.00 92.50 201 ALA A C 1
ATOM 1536 O O . ALA A 1 201 ? -15.767 -9.877 16.218 1.00 92.50 201 ALA A O 1
ATOM 1537 N N . ALA A 1 202 ? -16.281 -11.397 17.792 1.00 88.44 202 ALA A N 1
ATOM 1538 C CA . ALA A 1 202 ? -17.624 -10.866 18.049 1.00 88.44 202 ALA A CA 1
ATOM 1539 C C . ALA A 1 202 ? -17.574 -9.430 18.603 1.00 88.44 202 ALA A C 1
ATOM 1541 O O . ALA A 1 202 ? -18.300 -8.565 18.122 1.00 88.44 202 ALA A O 1
ATOM 1542 N N . ASP A 1 203 ? -16.645 -9.178 19.531 1.00 85.19 203 ASP A N 1
ATOM 1543 C CA . ASP A 1 203 ? -16.568 -7.932 20.303 1.00 85.19 203 ASP A CA 1
ATOM 1544 C C . ASP A 1 203 ? -15.356 -7.059 19.931 1.00 85.19 203 ASP A C 1
ATOM 1546 O O . ASP A 1 203 ? -14.861 -6.280 20.744 1.00 85.19 203 ASP A O 1
ATOM 1550 N N . GLY A 1 204 ? -14.851 -7.181 18.699 1.00 91.12 204 GLY A N 1
ATOM 1551 C CA . GLY A 1 204 ? -13.801 -6.303 18.179 1.00 91.12 204 GLY A CA 1
ATOM 1552 C C . GLY A 1 204 ? -12.675 -7.039 17.464 1.00 91.12 204 GLY A C 1
ATOM 1553 O O . GLY A 1 204 ? -12.904 -7.996 16.726 1.00 91.12 204 GLY A O 1
ATOM 1554 N N . TRP A 1 205 ? -11.453 -6.547 17.661 1.00 96.19 205 TRP A N 1
ATOM 1555 C CA . TRP A 1 205 ? -10.264 -6.943 16.905 1.00 96.19 205 TRP A CA 1
ATOM 1556 C C . TRP A 1 205 ? -9.102 -7.263 17.851 1.00 96.19 205 TRP A C 1
ATOM 1558 O O . TRP A 1 205 ? -8.199 -6.437 18.008 1.00 96.19 205 TRP A O 1
ATOM 1568 N N . PRO A 1 206 ? -9.119 -8.421 18.533 1.00 96.62 206 PRO A N 1
ATOM 1569 C CA . PRO A 1 206 ? -7.999 -8.848 19.360 1.00 96.62 206 PRO A CA 1
ATOM 1570 C C . PRO A 1 206 ? -6.710 -8.991 18.544 1.00 96.62 206 PRO A C 1
ATOM 1572 O O . PRO A 1 206 ? -6.714 -9.434 17.391 1.00 96.62 206 PRO A O 1
ATOM 1575 N N . LEU A 1 207 ? -5.588 -8.636 19.173 1.00 97.56 207 LEU A N 1
ATOM 1576 C CA . LEU A 1 207 ? -4.258 -8.891 18.633 1.00 97.56 207 LEU A CA 1
ATOM 1577 C C . LEU A 1 207 ? -4.008 -10.403 18.610 1.00 97.56 207 LEU A C 1
ATOM 1579 O O . LEU A 1 207 ? -3.975 -11.045 19.657 1.00 97.56 207 LEU A O 1
ATOM 1583 N N . LEU A 1 208 ? -3.795 -10.953 17.418 1.00 97.19 208 LEU A N 1
ATOM 1584 C CA . LEU A 1 208 ? -3.458 -12.360 17.218 1.00 97.19 208 LEU A CA 1
ATOM 1585 C C . LEU A 1 208 ? -1.956 -12.599 17.410 1.00 97.19 208 LEU A C 1
ATOM 1587 O O . LEU A 1 208 ? -1.554 -13.558 18.064 1.00 97.19 208 LEU A O 1
ATOM 1591 N N . ARG A 1 209 ? -1.117 -11.744 16.811 1.00 97.38 209 ARG A N 1
ATOM 1592 C CA . ARG A 1 209 ? 0.351 -11.833 16.890 1.00 97.38 209 ARG A CA 1
ATOM 1593 C C . ARG A 1 209 ? 1.030 -10.559 16.406 1.00 97.38 209 ARG A C 1
ATOM 1595 O O . ARG A 1 209 ? 0.441 -9.773 15.666 1.00 97.38 209 ARG A O 1
ATOM 1602 N N . THR A 1 210 ? 2.312 -10.435 16.723 1.00 98.19 210 THR A N 1
ATOM 1603 C CA . THR A 1 210 ? 3.197 -9.412 16.167 1.00 98.19 210 THR A CA 1
ATOM 1604 C C . THR A 1 210 ? 4.437 -10.081 15.585 1.00 98.19 210 THR A C 1
ATOM 1606 O O . THR A 1 210 ? 5.075 -10.896 16.245 1.00 98.19 210 THR A O 1
ATOM 1609 N N . LEU A 1 211 ? 4.760 -9.741 14.340 1.00 98.12 211 LEU A N 1
ATOM 1610 C CA . LEU A 1 211 ? 5.969 -10.166 13.639 1.00 98.12 211 LEU A CA 1
ATOM 1611 C C . LEU A 1 211 ? 6.998 -9.036 13.658 1.00 98.12 211 LEU A C 1
ATOM 1613 O O . LEU A 1 211 ? 6.627 -7.859 13.655 1.00 98.12 211 LEU A O 1
ATOM 1617 N N . GLY A 1 212 ? 8.281 -9.382 13.587 1.00 96.38 212 GLY A N 1
ATOM 1618 C CA . GLY A 1 212 ? 9.341 -8.402 13.394 1.00 96.38 212 GLY A CA 1
ATOM 1619 C C . GLY A 1 212 ? 10.064 -7.966 14.659 1.00 96.38 212 GLY A C 1
ATOM 1620 O O . GLY A 1 212 ? 10.283 -8.737 15.589 1.00 96.38 212 GLY A O 1
ATOM 1621 N N . GLY A 1 213 ? 10.479 -6.705 14.639 1.00 96.62 213 GLY A N 1
ATOM 1622 C CA . GLY A 1 213 ? 11.503 -6.128 15.496 1.00 96.62 213 GLY A CA 1
ATOM 1623 C C . GLY A 1 213 ? 12.566 -5.461 14.627 1.00 96.62 213 GLY A C 1
ATOM 1624 O O . GLY A 1 213 ? 12.739 -5.817 13.459 1.00 96.62 213 GLY A O 1
ATOM 1625 N N . ARG A 1 214 ? 13.272 -4.470 15.177 1.00 98.31 214 ARG A N 1
ATOM 1626 C CA . ARG A 1 214 ? 14.287 -3.732 14.420 1.00 98.31 214 ARG A CA 1
ATOM 1627 C C . ARG A 1 214 ? 15.480 -4.632 14.083 1.00 98.31 214 ARG A C 1
ATOM 1629 O O . ARG A 1 214 ? 16.124 -5.140 14.995 1.00 98.31 214 ARG A O 1
ATOM 1636 N N . GLY A 1 215 ? 15.811 -4.769 12.800 1.00 97.81 215 GLY A N 1
ATOM 1637 C CA . GLY A 1 215 ? 16.976 -5.540 12.358 1.00 97.81 215 GLY A CA 1
ATOM 1638 C C . GLY A 1 215 ? 17.077 -5.700 10.840 1.00 97.81 215 GLY A C 1
ATOM 1639 O O . GLY A 1 215 ? 16.213 -5.234 10.096 1.00 97.81 215 GLY A O 1
ATOM 1640 N N . ALA A 1 216 ? 18.156 -6.352 10.398 1.00 97.38 216 ALA A N 1
ATOM 1641 C CA . ALA A 1 216 ? 18.401 -6.739 9.003 1.00 97.38 216 ALA A CA 1
ATOM 1642 C C . ALA A 1 216 ? 18.274 -8.259 8.771 1.00 97.38 216 ALA A C 1
ATOM 1644 O O . ALA A 1 216 ? 18.202 -8.727 7.633 1.00 97.38 216 ALA A O 1
ATOM 1645 N N . GLU A 1 217 ? 18.186 -9.040 9.847 1.00 97.38 217 GLU A N 1
ATOM 1646 C CA . GLU A 1 217 ? 18.071 -10.496 9.801 1.00 97.38 217 GLU A CA 1
ATOM 1647 C C . GLU A 1 217 ? 16.711 -10.950 9.262 1.00 97.38 217 GLU A C 1
ATOM 1649 O O . GLU A 1 217 ? 15.734 -10.189 9.230 1.00 97.38 217 GLU A O 1
ATOM 1654 N N . ALA A 1 218 ? 16.634 -12.210 8.838 1.00 96.12 218 ALA A N 1
ATOM 1655 C CA . ALA A 1 218 ? 15.394 -12.824 8.379 1.00 96.12 218 ALA A CA 1
ATOM 1656 C C . ALA A 1 218 ? 14.291 -12.728 9.450 1.00 96.12 218 ALA A C 1
ATOM 1658 O O . ALA A 1 218 ? 14.492 -13.114 10.599 1.00 96.12 218 ALA A O 1
ATOM 1659 N N . GLY A 1 219 ? 13.114 -12.223 9.070 1.00 95.75 219 GLY A N 1
ATOM 1660 C CA . GLY A 1 219 ? 11.980 -12.066 9.988 1.00 95.75 219 GLY A CA 1
ATOM 1661 C C . GLY A 1 219 ? 12.032 -10.819 10.878 1.00 95.75 219 GLY A C 1
ATOM 1662 O O . GLY A 1 219 ? 11.081 -10.589 11.617 1.00 95.75 219 GLY A O 1
ATOM 1663 N N . THR A 1 220 ? 13.083 -9.997 10.778 1.00 98.25 220 THR A N 1
ATOM 1664 C CA . THR A 1 220 ? 13.159 -8.644 11.368 1.00 98.25 220 THR A CA 1
ATOM 1665 C C . THR A 1 220 ? 13.015 -7.577 10.281 1.00 98.25 220 THR A C 1
ATOM 1667 O O . THR A 1 220 ? 13.168 -7.888 9.097 1.00 98.25 220 THR A O 1
ATOM 1670 N N . PHE A 1 221 ? 12.707 -6.333 10.659 1.00 98.50 221 PHE A N 1
ATOM 1671 C CA . PHE A 1 221 ? 12.454 -5.240 9.717 1.00 98.50 221 PHE A CA 1
ATOM 1672 C C . PHE A 1 221 ? 13.241 -3.967 10.045 1.00 98.50 221 PHE A C 1
ATOM 1674 O O . PHE A 1 221 ? 13.517 -3.635 11.200 1.00 98.50 221 PHE A O 1
ATOM 1681 N N . ASN A 1 222 ? 13.510 -3.165 9.022 1.00 98.12 222 ASN A N 1
ATOM 1682 C CA . ASN A 1 222 ? 14.081 -1.835 9.129 1.00 98.12 222 ASN A CA 1
ATOM 1683 C C . ASN A 1 222 ? 13.166 -0.820 8.427 1.00 98.12 222 ASN A C 1
ATOM 1685 O O . ASN A 1 222 ? 13.202 -0.658 7.210 1.00 98.12 222 ASN A O 1
ATOM 1689 N N . PHE A 1 223 ? 12.329 -0.142 9.222 1.00 97.81 223 PHE A N 1
ATOM 1690 C CA . PHE A 1 223 ? 11.277 0.767 8.765 1.00 97.81 223 PHE A CA 1
ATOM 1691 C C . PHE A 1 223 ? 10.392 0.145 7.673 1.00 97.81 223 PHE A C 1
ATOM 1693 O O . PHE A 1 223 ? 10.353 0.657 6.552 1.00 97.81 223 PHE A O 1
ATOM 1700 N N . PRO A 1 224 ? 9.654 -0.938 7.984 1.00 98.38 224 PRO A N 1
ATOM 1701 C CA . PRO A 1 224 ? 8.700 -1.488 7.034 1.00 98.38 224 PRO A CA 1
ATOM 1702 C C . PRO A 1 224 ? 7.614 -0.444 6.751 1.00 98.38 224 PRO A C 1
ATOM 1704 O O . PRO A 1 224 ? 7.232 0.294 7.662 1.00 98.38 224 PRO A O 1
ATOM 1707 N N . THR A 1 225 ? 7.130 -0.331 5.513 1.00 97.81 225 THR A N 1
ATOM 1708 C CA . THR A 1 225 ? 6.198 0.757 5.137 1.00 97.81 225 THR A CA 1
ATOM 1709 C C . THR A 1 225 ? 4.818 0.286 4.712 1.00 97.81 225 THR A C 1
ATOM 1711 O O . THR A 1 225 ? 3.834 0.909 5.101 1.00 97.81 225 THR A O 1
ATOM 1714 N N . HIS A 1 226 ? 4.734 -0.784 3.924 1.00 98.38 226 HIS A N 1
ATOM 1715 C CA . HIS A 1 226 ? 3.482 -1.309 3.386 1.00 98.38 226 HIS A CA 1
ATOM 1716 C C . HIS A 1 226 ? 3.449 -2.827 3.475 1.00 98.38 226 HIS A C 1
ATOM 1718 O O . HIS A 1 226 ? 4.487 -3.480 3.610 1.00 98.38 226 HIS A O 1
ATOM 1724 N N . ALA A 1 227 ? 2.241 -3.367 3.394 1.00 98.50 227 ALA A N 1
ATOM 1725 C CA . ALA A 1 227 ? 2.011 -4.786 3.261 1.00 98.50 227 ALA A CA 1
ATOM 1726 C C . ALA A 1 227 ? 0.840 -5.040 2.312 1.00 98.50 227 ALA A C 1
ATOM 1728 O O . ALA A 1 227 ? -0.002 -4.164 2.117 1.00 98.50 227 ALA A O 1
ATOM 1729 N N . ALA A 1 228 ? 0.788 -6.247 1.767 1.00 98.25 228 ALA A N 1
ATOM 1730 C CA . ALA A 1 228 ? -0.336 -6.769 1.009 1.00 98.25 228 ALA A CA 1
ATOM 1731 C C . ALA A 1 228 ? -0.557 -8.234 1.393 1.00 98.25 228 ALA A C 1
ATOM 1733 O O . ALA A 1 228 ? 0.387 -8.923 1.786 1.00 98.25 228 ALA A O 1
ATOM 1734 N N . VAL A 1 229 ? -1.799 -8.703 1.301 1.00 97.50 229 VAL A N 1
ATOM 1735 C CA . VAL A 1 229 ? -2.136 -10.110 1.533 1.00 97.50 229 VAL A CA 1
ATOM 1736 C C . VAL A 1 229 ? -2.628 -10.705 0.231 1.00 97.50 229 VAL A C 1
ATOM 1738 O O . VAL A 1 229 ? -3.441 -10.099 -0.462 1.00 97.50 229 VAL A O 1
ATOM 1741 N N . ASP A 1 230 ? -2.125 -11.885 -0.090 1.00 95.19 230 ASP A N 1
ATOM 1742 C CA . ASP A 1 230 ? -2.596 -12.651 -1.230 1.00 95.19 230 ASP A CA 1
ATOM 1743 C C . ASP A 1 230 ? -3.796 -13.550 -0.883 1.00 95.19 230 ASP A C 1
ATOM 1745 O O . ASP A 1 230 ? -4.074 -13.822 0.285 1.00 95.19 230 ASP A O 1
ATOM 1749 N N . ARG A 1 231 ? -4.502 -14.072 -1.893 1.00 91.19 231 ARG A N 1
ATOM 1750 C CA . ARG A 1 231 ? -5.670 -14.957 -1.715 1.00 91.19 231 ARG A CA 1
ATOM 1751 C C . ARG A 1 231 ? -5.373 -16.206 -0.886 1.00 91.19 231 ARG A C 1
ATOM 1753 O O . ARG A 1 231 ? -6.257 -16.683 -0.174 1.00 91.19 231 ARG A O 1
ATOM 1760 N N . ASP A 1 232 ? -4.151 -16.730 -0.957 1.00 94.25 232 ASP A N 1
ATOM 1761 C CA . ASP A 1 232 ? -3.722 -17.878 -0.152 1.00 94.25 232 ASP A CA 1
ATOM 1762 C C . ASP A 1 232 ? -3.454 -17.521 1.326 1.00 94.25 232 ASP A C 1
ATOM 1764 O O . ASP A 1 232 ? -3.341 -18.415 2.166 1.00 94.25 232 ASP A O 1
ATOM 1768 N N . GLY A 1 233 ? -3.457 -16.234 1.685 1.00 96.44 233 GLY A N 1
ATOM 1769 C CA . GLY A 1 233 ? -3.137 -15.715 3.017 1.00 96.44 233 GLY A CA 1
ATOM 1770 C C . GLY A 1 233 ? -1.681 -15.326 3.218 1.00 96.44 233 GLY A C 1
ATOM 1771 O O . GLY A 1 233 ? -1.313 -14.958 4.335 1.00 96.44 233 GLY A O 1
ATOM 1772 N N . THR A 1 234 ? -0.848 -15.418 2.181 1.00 98.25 234 THR A N 1
ATOM 1773 C CA . THR A 1 234 ? 0.548 -14.991 2.254 1.00 98.25 234 THR A CA 1
ATOM 1774 C C . THR A 1 234 ? 0.609 -13.482 2.449 1.00 98.25 234 THR A C 1
ATOM 1776 O O . THR A 1 234 ? 0.115 -12.710 1.625 1.00 98.25 234 THR A O 1
ATOM 1779 N N . LEU A 1 235 ? 1.246 -13.058 3.535 1.00 98.62 235 LEU A N 1
ATOM 1780 C CA . LEU A 1 235 ? 1.499 -11.663 3.861 1.00 98.62 235 LEU A CA 1
ATOM 1781 C C . LEU A 1 235 ? 2.836 -11.234 3.256 1.00 98.62 235 LEU A C 1
ATOM 1783 O O . LEU A 1 235 ? 3.880 -11.754 3.645 1.00 98.62 235 LEU A O 1
ATOM 1787 N N . TRP A 1 236 ? 2.812 -10.241 2.377 1.00 98.75 236 TRP A N 1
ATOM 1788 C CA . TRP A 1 236 ? 3.988 -9.615 1.775 1.00 98.75 236 TRP A CA 1
ATOM 1789 C C . TRP A 1 236 ? 4.233 -8.260 2.424 1.00 98.75 236 TRP A C 1
ATOM 1791 O O . TRP A 1 236 ? 3.302 -7.472 2.569 1.00 98.75 236 TRP A O 1
ATOM 1801 N N . VAL A 1 237 ? 5.471 -7.975 2.818 1.00 98.75 237 VAL A N 1
ATOM 1802 C CA . VAL A 1 237 ? 5.845 -6.766 3.561 1.00 98.75 237 VAL A CA 1
ATOM 1803 C C . VAL A 1 237 ? 7.028 -6.092 2.884 1.00 98.75 237 VAL A C 1
ATOM 1805 O O . VAL A 1 237 ? 8.074 -6.713 2.676 1.00 98.75 237 VAL A O 1
ATOM 1808 N N . THR A 1 238 ? 6.885 -4.799 2.604 1.00 98.62 238 THR A N 1
ATOM 1809 C CA . THR A 1 238 ? 7.989 -3.967 2.128 1.00 98.62 238 THR A CA 1
ATOM 1810 C C . THR A 1 238 ? 8.876 -3.561 3.295 1.00 98.62 238 THR A C 1
ATOM 1812 O O . THR A 1 238 ? 8.484 -2.737 4.126 1.00 98.62 238 THR A O 1
ATOM 1815 N N . ASP A 1 239 ? 10.089 -4.104 3.330 1.00 98.19 239 ASP A N 1
ATOM 1816 C CA . ASP A 1 239 ? 11.115 -3.834 4.333 1.00 98.19 239 ASP A CA 1
ATOM 1817 C C . ASP A 1 239 ? 12.064 -2.735 3.825 1.00 98.19 239 ASP A C 1
ATOM 1819 O O . ASP A 1 239 ? 13.174 -2.990 3.350 1.00 98.19 239 ASP A O 1
ATOM 1823 N N . SER A 1 240 ? 11.564 -1.495 3.836 1.00 97.06 240 SER A N 1
ATOM 1824 C CA . SER A 1 240 ? 12.069 -0.409 2.990 1.00 97.06 240 SER A CA 1
ATOM 1825 C C . SER A 1 240 ? 13.548 -0.066 3.177 1.00 97.06 240 SER A C 1
ATOM 1827 O O . SER A 1 240 ? 14.216 0.175 2.176 1.00 97.06 240 SER A O 1
ATOM 1829 N N . LEU A 1 241 ? 14.080 -0.034 4.408 1.00 97.06 241 LEU A N 1
ATOM 1830 C CA . LEU A 1 241 ? 15.503 0.284 4.635 1.00 97.06 241 LEU A CA 1
ATOM 1831 C C . LEU A 1 241 ? 16.417 -0.947 4.671 1.00 97.06 241 LEU A C 1
ATOM 1833 O O . LEU A 1 241 ? 17.616 -0.804 4.889 1.00 97.06 241 LEU A O 1
ATOM 1837 N N . ASN A 1 242 ? 15.870 -2.142 4.447 1.00 98.06 242 ASN A N 1
ATOM 1838 C CA . ASN A 1 242 ? 16.655 -3.324 4.089 1.00 98.06 242 ASN A CA 1
ATOM 1839 C C . ASN A 1 242 ? 16.576 -3.623 2.582 1.00 98.06 242 ASN A C 1
ATOM 1841 O O . ASN A 1 242 ? 17.114 -4.637 2.148 1.00 98.06 242 ASN A O 1
ATOM 1845 N N . HIS A 1 243 ? 15.915 -2.761 1.795 1.00 97.50 243 HIS A N 1
ATOM 1846 C CA . HIS A 1 243 ? 15.836 -2.855 0.334 1.00 97.50 243 HIS A CA 1
ATOM 1847 C C . HIS A 1 243 ? 15.312 -4.206 -0.165 1.00 97.50 243 HIS A C 1
ATOM 1849 O O . HIS A 1 243 ? 15.797 -4.748 -1.153 1.00 97.50 243 HIS A O 1
ATOM 1855 N N . ARG A 1 244 ? 14.335 -4.777 0.545 1.00 97.75 244 ARG A N 1
ATOM 1856 C CA . ARG A 1 244 ? 13.800 -6.107 0.243 1.00 97.75 244 ARG A CA 1
ATOM 1857 C C . ARG A 1 244 ? 12.305 -6.192 0.501 1.00 97.75 244 ARG A C 1
ATOM 1859 O O . ARG A 1 244 ? 11.742 -5.425 1.285 1.00 97.75 244 ARG A O 1
ATOM 1866 N N . ILE A 1 245 ? 11.687 -7.196 -0.099 1.00 98.62 245 ILE A N 1
ATOM 1867 C CA . ILE A 1 245 ? 10.348 -7.663 0.243 1.00 98.62 245 ILE A CA 1
ATOM 1868 C C . ILE A 1 245 ? 10.494 -8.964 1.022 1.00 98.62 245 ILE A C 1
ATOM 1870 O O . ILE A 1 245 ? 11.230 -9.855 0.605 1.00 98.62 245 ILE A O 1
ATOM 1874 N N . GLN A 1 246 ? 9.804 -9.084 2.154 1.00 98.50 246 GLN A N 1
ATOM 1875 C CA . GLN A 1 246 ? 9.704 -10.337 2.905 1.00 98.50 246 GLN A CA 1
ATOM 1876 C C . GLN A 1 246 ? 8.272 -10.848 2.859 1.00 98.50 246 GLN A C 1
ATOM 1878 O O . GLN A 1 246 ? 7.338 -10.050 2.902 1.00 98.50 246 GLN A O 1
ATOM 1883 N N . PHE A 1 247 ? 8.095 -12.165 2.812 1.00 98.31 247 PHE A N 1
ATOM 1884 C CA . PHE A 1 247 ? 6.768 -12.766 2.792 1.00 98.31 247 PHE A CA 1
ATOM 1885 C C . PHE A 1 247 ? 6.640 -13.933 3.769 1.00 98.31 247 PHE A C 1
ATOM 1887 O O . PHE A 1 247 ? 7.596 -14.676 4.027 1.00 98.31 247 PHE A O 1
ATOM 1894 N N . PHE A 1 248 ? 5.453 -14.042 4.356 1.00 98.62 248 PHE A N 1
ATOM 1895 C CA . PHE A 1 248 ? 5.119 -14.900 5.487 1.00 98.62 248 PHE A CA 1
ATOM 1896 C C . PHE A 1 248 ? 3.820 -15.637 5.188 1.00 98.62 248 PHE A C 1
ATOM 1898 O O . PHE A 1 248 ? 2.931 -15.072 4.557 1.00 98.62 248 PHE A O 1
ATOM 1905 N N . ASP A 1 249 ? 3.694 -16.874 5.654 1.00 98.12 249 ASP A N 1
ATOM 1906 C CA . ASP A 1 249 ? 2.430 -17.597 5.556 1.00 98.12 249 ASP A CA 1
ATOM 1907 C C . ASP A 1 249 ? 1.354 -17.003 6.478 1.00 98.12 249 ASP A C 1
ATOM 1909 O O . ASP A 1 249 ? 1.590 -16.085 7.277 1.00 98.12 249 ASP A O 1
ATOM 1913 N N . ALA A 1 250 ? 0.147 -17.554 6.372 1.00 96.44 250 ALA A N 1
ATOM 1914 C CA . ALA A 1 250 ? -1.006 -17.126 7.147 1.00 96.44 250 ALA A CA 1
ATOM 1915 C C . ALA A 1 250 ? -0.844 -17.347 8.660 1.00 96.44 250 ALA A C 1
ATOM 1917 O O . ALA A 1 250 ? -1.628 -16.799 9.439 1.00 96.44 250 ALA A O 1
ATOM 1918 N N . GLU A 1 251 ? 0.157 -18.104 9.101 1.00 96.00 251 GLU A N 1
ATOM 1919 C CA . GLU A 1 251 ? 0.484 -18.368 10.501 1.00 96.00 251 GLU A CA 1
ATOM 1920 C C . GLU A 1 251 ? 1.604 -17.440 11.001 1.00 96.00 251 GLU A C 1
ATOM 1922 O O . GLU A 1 251 ? 1.807 -17.306 12.210 1.00 96.00 251 GLU A O 1
ATOM 1927 N N . GLY A 1 252 ? 2.254 -16.707 10.093 1.00 96.38 252 GLY A N 1
ATOM 1928 C CA . GLY A 1 252 ? 3.321 -15.753 10.376 1.00 96.38 252 GLY A CA 1
ATOM 1929 C C . GLY A 1 252 ? 4.726 -16.348 10.289 1.00 96.38 252 GLY A C 1
ATOM 1930 O O . GLY A 1 252 ? 5.693 -15.682 10.665 1.00 96.38 252 GLY A O 1
ATOM 1931 N N . LYS A 1 253 ? 4.875 -17.578 9.792 1.00 97.81 253 LYS A N 1
ATOM 1932 C CA . LYS A 1 253 ? 6.187 -18.161 9.513 1.00 97.81 253 LYS A CA 1
ATOM 1933 C C . LYS A 1 253 ? 6.713 -17.585 8.203 1.00 97.81 253 LYS A C 1
ATOM 1935 O O . LYS A 1 253 ? 6.031 -17.527 7.184 1.00 97.81 253 LYS A O 1
ATOM 1940 N N . ARG A 1 254 ? 7.973 -17.152 8.232 1.00 97.31 254 ARG A N 1
ATOM 1941 C CA . ARG A 1 254 ? 8.644 -16.591 7.059 1.00 97.31 254 ARG A CA 1
ATOM 1942 C C . ARG A 1 254 ? 8.799 -17.657 5.974 1.00 97.31 254 ARG A C 1
ATOM 1944 O O . ARG A 1 254 ? 9.370 -18.717 6.227 1.00 97.31 254 ARG A O 1
ATOM 1951 N N . LEU A 1 255 ? 8.360 -17.321 4.768 1.00 97.88 255 LEU A N 1
ATOM 1952 C CA . LEU A 1 255 ? 8.500 -18.148 3.573 1.00 97.88 255 LEU A CA 1
ATOM 1953 C C . LEU A 1 255 ? 9.751 -17.769 2.779 1.00 97.88 255 LEU A C 1
ATOM 1955 O O . LEU A 1 255 ? 10.485 -18.642 2.325 1.00 97.88 255 LEU A O 1
ATOM 1959 N N . GLY A 1 256 ? 10.041 -16.473 2.661 1.00 97.69 256 GLY A N 1
ATOM 1960 C CA . GLY A 1 256 ? 11.189 -16.012 1.893 1.00 97.69 256 GLY A CA 1
ATOM 1961 C C . GLY A 1 256 ? 11.346 -14.500 1.872 1.00 97.69 256 GLY A C 1
ATOM 1962 O O . GLY A 1 256 ? 10.695 -13.765 2.618 1.00 97.69 256 GLY A O 1
ATOM 1963 N N . ALA A 1 257 ? 12.286 -14.052 1.046 1.00 98.06 257 ALA A N 1
ATOM 1964 C CA . ALA A 1 257 ? 12.508 -12.650 0.741 1.00 98.06 257 ALA A CA 1
ATOM 1965 C C . ALA A 1 257 ? 13.172 -12.514 -0.633 1.00 98.06 257 ALA A C 1
ATOM 1967 O O . ALA A 1 257 ? 13.878 -13.432 -1.053 1.00 98.06 257 ALA A O 1
ATOM 1968 N N . PHE A 1 258 ? 12.983 -11.373 -1.286 1.00 98.06 258 PHE A N 1
ATOM 1969 C CA . PHE A 1 258 ? 13.689 -11.013 -2.515 1.00 98.06 258 PHE A CA 1
ATOM 1970 C C . PHE A 1 258 ? 13.980 -9.506 -2.559 1.00 98.06 258 PHE A C 1
ATOM 1972 O O . PHE A 1 258 ? 13.389 -8.731 -1.800 1.00 98.06 258 PHE A O 1
ATOM 1979 N N . GLY A 1 259 ? 14.879 -9.102 -3.456 1.00 96.75 259 GLY A N 1
ATOM 1980 C CA . GLY A 1 259 ? 15.353 -7.726 -3.592 1.00 96.75 259 GLY A CA 1
ATOM 1981 C C . GLY A 1 259 ? 16.616 -7.438 -2.779 1.00 96.75 259 GLY A C 1
ATOM 1982 O O . GLY A 1 259 ? 16.942 -8.141 -1.818 1.00 96.75 259 GLY A O 1
ATOM 1983 N N . GLN A 1 260 ? 17.330 -6.403 -3.205 1.00 96.62 260 GLN A N 1
ATOM 1984 C CA . GLN A 1 260 ? 18.549 -5.883 -2.589 1.00 96.62 260 GLN A CA 1
ATOM 1985 C C . GLN A 1 260 ? 18.695 -4.392 -2.923 1.00 96.62 260 GLN A C 1
ATOM 1987 O O . GLN A 1 260 ? 17.986 -3.869 -3.782 1.00 96.62 260 GLN A O 1
ATOM 1992 N N . ALA A 1 261 ? 19.621 -3.700 -2.259 1.00 97.19 261 ALA A N 1
ATOM 1993 C CA . ALA A 1 261 ? 19.935 -2.315 -2.593 1.00 97.19 261 ALA A CA 1
ATOM 1994 C C . ALA A 1 261 ? 20.665 -2.242 -3.941 1.00 97.19 261 ALA A C 1
ATOM 1996 O O . ALA A 1 261 ? 21.662 -2.937 -4.130 1.00 97.19 261 ALA A O 1
ATOM 1997 N N . GLY A 1 262 ? 20.209 -1.372 -4.838 1.00 93.44 262 GLY A N 1
ATOM 1998 C CA . GLY A 1 262 ? 20.828 -1.192 -6.146 1.00 93.44 262 GLY A CA 1
ATOM 1999 C C . GLY A 1 262 ? 19.970 -0.362 -7.092 1.00 93.44 262 GLY A C 1
ATOM 2000 O O . GLY A 1 262 ? 18.867 0.064 -6.745 1.00 93.44 262 GLY A O 1
ATOM 2001 N N . ASP A 1 263 ? 20.515 -0.131 -8.279 1.00 92.12 263 ASP A N 1
ATOM 2002 C CA . ASP A 1 263 ? 19.875 0.519 -9.424 1.00 92.12 263 ASP A CA 1
ATOM 2003 C C . ASP A 1 263 ? 19.617 -0.462 -10.581 1.00 92.12 263 ASP A C 1
ATOM 2005 O O . ASP A 1 263 ? 19.127 -0.078 -11.647 1.00 92.12 263 ASP A O 1
ATOM 2009 N N . GLY A 1 264 ? 19.938 -1.741 -10.361 1.00 91.50 264 GLY A N 1
ATOM 2010 C CA . GLY A 1 264 ? 19.690 -2.828 -11.285 1.00 91.50 264 GLY A CA 1
ATOM 2011 C C . GLY A 1 264 ? 18.213 -3.196 -11.381 1.00 91.50 264 GLY A C 1
ATOM 2012 O O . GLY A 1 264 ? 17.376 -2.881 -10.536 1.00 91.50 264 GLY A O 1
ATOM 2013 N N . THR A 1 265 ? 17.881 -3.920 -12.445 1.00 89.62 265 THR A N 1
ATOM 2014 C CA . THR A 1 265 ? 16.541 -4.478 -12.630 1.00 89.62 265 THR A CA 1
ATOM 2015 C C . THR A 1 265 ? 16.221 -5.482 -11.522 1.00 89.62 265 THR A C 1
ATOM 2017 O O . THR A 1 265 ? 16.929 -6.473 -11.366 1.00 89.62 265 THR A O 1
ATOM 2020 N N . GLY A 1 266 ? 15.136 -5.244 -10.784 1.00 91.19 266 GLY A N 1
ATOM 2021 C CA . GLY A 1 266 ? 14.742 -6.065 -9.641 1.00 91.19 266 GLY A CA 1
ATOM 2022 C C . GLY A 1 266 ? 15.424 -5.705 -8.316 1.00 91.19 266 GLY A C 1
ATOM 2023 O O . GLY A 1 266 ? 15.073 -6.290 -7.289 1.00 91.19 266 GLY A O 1
ATOM 2024 N N . ASP A 1 267 ? 16.335 -4.729 -8.319 1.00 96.00 267 ASP A N 1
ATOM 2025 C CA . ASP A 1 267 ? 16.853 -4.104 -7.104 1.00 96.00 267 ASP A CA 1
ATOM 2026 C C . ASP A 1 267 ? 15.905 -2.990 -6.632 1.00 96.00 267 ASP A C 1
ATOM 2028 O O . ASP A 1 267 ? 15.028 -2.525 -7.367 1.00 96.00 267 ASP A O 1
ATOM 2032 N N . PHE A 1 268 ? 16.078 -2.548 -5.387 1.00 96.06 268 PHE A N 1
ATOM 2033 C CA . PHE A 1 268 ? 15.267 -1.502 -4.779 1.00 96.06 268 PHE A CA 1
ATOM 2034 C C . PHE A 1 268 ? 16.127 -0.375 -4.224 1.00 96.06 268 PHE A C 1
ATOM 2036 O O . PHE A 1 268 ? 16.868 -0.551 -3.253 1.00 96.06 268 PHE A O 1
ATOM 2043 N N . ALA A 1 269 ? 15.925 0.835 -4.732 1.00 93.69 269 ALA A N 1
ATOM 2044 C CA . ALA A 1 269 ? 16.512 2.020 -4.125 1.00 93.69 269 ALA A CA 1
ATOM 2045 C C . ALA A 1 269 ? 15.644 2.565 -2.987 1.00 93.69 269 ALA A C 1
ATOM 2047 O O . ALA A 1 269 ? 16.159 2.894 -1.915 1.00 93.69 269 ALA A O 1
ATOM 2048 N N . LYS A 1 270 ? 14.320 2.642 -3.182 1.00 93.94 270 LYS A N 1
ATOM 2049 C CA . LYS A 1 270 ? 13.388 3.068 -2.126 1.00 93.94 270 LYS A CA 1
ATOM 2050 C C . LYS A 1 270 ? 12.006 2.443 -2.293 1.00 93.94 270 LYS A C 1
ATOM 2052 O O . LYS A 1 270 ? 11.025 3.144 -2.581 1.00 93.94 270 LYS A O 1
ATOM 2057 N N . ALA A 1 271 ? 11.936 1.133 -2.060 1.00 96.94 271 ALA A N 1
ATOM 2058 C CA . ALA A 1 271 ? 10.691 0.373 -2.084 1.00 96.94 271 ALA A CA 1
ATOM 2059 C C . ALA A 1 271 ? 9.678 0.907 -1.055 1.00 96.94 271 ALA A C 1
ATOM 2061 O O . ALA A 1 271 ? 10.019 1.123 0.116 1.00 96.94 271 ALA A O 1
ATOM 2062 N N . LYS A 1 272 ? 8.426 1.108 -1.480 1.00 96.88 272 LYS A N 1
ATOM 2063 C CA . LYS A 1 272 ? 7.310 1.548 -0.624 1.00 96.88 272 LYS A CA 1
ATOM 2064 C C . LYS A 1 272 ? 6.077 0.656 -0.785 1.00 96.88 272 LYS A C 1
ATOM 2066 O O . LYS A 1 272 ? 5.998 -0.380 -0.134 1.00 96.88 272 LYS A O 1
ATOM 2071 N N . GLY A 1 273 ? 5.095 1.082 -1.576 1.00 97.75 273 GLY A N 1
ATOM 2072 C CA . GLY A 1 273 ? 3.838 0.374 -1.776 1.00 97.75 273 GLY A CA 1
ATOM 2073 C C . GLY A 1 273 ? 4.057 -1.006 -2.380 1.00 97.75 273 GLY A C 1
ATOM 2074 O O . GLY A 1 273 ? 4.975 -1.189 -3.180 1.00 97.75 273 GLY A O 1
ATOM 2075 N N . ILE A 1 274 ? 3.195 -1.944 -1.999 1.00 98.75 274 ILE A N 1
ATOM 2076 C CA . ILE A 1 274 ? 3.157 -3.303 -2.529 1.00 98.75 274 ILE A CA 1
ATOM 2077 C C . ILE A 1 274 ? 1.704 -3.724 -2.769 1.00 98.75 274 ILE A C 1
ATOM 2079 O O . ILE A 1 274 ? 0.839 -3.399 -1.958 1.00 98.75 274 ILE A O 1
ATOM 2083 N N . ALA A 1 275 ? 1.441 -4.432 -3.866 1.00 98.44 275 ALA A N 1
ATOM 2084 C CA . ALA A 1 275 ? 0.136 -5.005 -4.199 1.00 98.44 275 ALA A CA 1
ATOM 2085 C C . ALA A 1 275 ? 0.296 -6.325 -4.963 1.00 98.44 275 ALA A C 1
ATOM 2087 O O . ALA A 1 275 ? 1.366 -6.584 -5.515 1.00 98.44 275 ALA A O 1
ATOM 2088 N N . LEU A 1 276 ? -0.765 -7.134 -5.013 1.00 97.75 276 LEU A N 1
ATOM 2089 C CA . LEU A 1 276 ? -0.812 -8.371 -5.796 1.00 97.75 276 LEU A CA 1
ATOM 2090 C C . LEU A 1 276 ? -2.063 -8.430 -6.670 1.00 97.75 276 LEU A C 1
ATOM 2092 O O . LEU A 1 276 ? -3.126 -7.996 -6.235 1.00 97.75 276 LEU A O 1
ATOM 2096 N N . ASP A 1 277 ? -1.963 -8.979 -7.877 1.00 96.62 277 ASP A N 1
ATOM 2097 C CA . ASP A 1 277 ? -3.123 -9.193 -8.756 1.00 96.62 277 ASP A CA 1
ATOM 2098 C C . ASP A 1 277 ? -3.686 -10.627 -8.687 1.00 96.62 277 ASP A C 1
ATOM 2100 O O . ASP A 1 277 ? -3.314 -11.438 -7.834 1.00 96.62 277 ASP A O 1
ATOM 2104 N N . SER A 1 278 ? -4.649 -10.941 -9.556 1.00 94.12 278 SER A N 1
ATOM 2105 C CA . SER A 1 278 ? -5.273 -12.264 -9.654 1.00 94.12 278 SER A CA 1
ATOM 2106 C C . SER A 1 278 ? -4.392 -13.392 -10.173 1.00 94.12 278 SER A C 1
ATOM 2108 O O . SER A 1 278 ? -4.682 -14.552 -9.877 1.00 94.12 278 SER A O 1
ATOM 2110 N N . GLU A 1 279 ? -3.297 -13.070 -10.853 1.00 94.44 279 GLU A N 1
ATOM 2111 C CA . GLU A 1 279 ? -2.324 -14.043 -11.357 1.00 94.44 279 GLU A CA 1
ATOM 2112 C C . GLU A 1 279 ? -1.114 -14.190 -10.418 1.00 94.44 279 GLU A C 1
ATOM 2114 O O . GLU A 1 279 ? -0.242 -15.036 -10.625 1.00 94.44 279 GLU A O 1
ATOM 2119 N N . GLY A 1 280 ? -1.089 -13.417 -9.329 1.00 95.12 280 GLY A N 1
ATOM 2120 C CA . GLY A 1 280 ? -0.034 -13.449 -8.328 1.00 95.12 280 GLY A CA 1
ATOM 2121 C C . GLY A 1 280 ? 1.197 -12.634 -8.715 1.00 95.12 280 GLY A C 1
ATOM 2122 O O . GLY A 1 280 ? 2.263 -12.871 -8.142 1.00 95.12 280 GLY A O 1
ATOM 2123 N N . HIS A 1 281 ? 1.082 -11.689 -9.651 1.00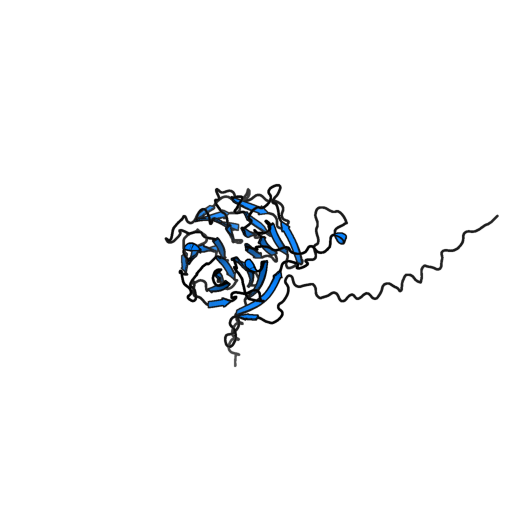 97.88 281 HIS A N 1
ATOM 2124 C CA . HIS A 1 281 ? 2.142 -10.712 -9.874 1.00 97.88 281 HIS A CA 1
ATOM 2125 C C . HIS A 1 281 ? 2.238 -9.770 -8.679 1.00 97.88 281 HIS A C 1
ATOM 2127 O O . HIS A 1 281 ? 1.225 -9.341 -8.128 1.00 97.88 281 HIS A O 1
ATOM 2133 N N . VAL A 1 282 ? 3.463 -9.426 -8.298 1.00 98.56 282 VAL A N 1
ATOM 2134 C CA . VAL A 1 282 ? 3.770 -8.543 -7.175 1.00 98.56 282 VAL A CA 1
ATOM 2135 C C . VAL A 1 282 ? 4.205 -7.189 -7.723 1.00 98.56 282 VAL A C 1
ATOM 2137 O O . VAL A 1 282 ? 5.235 -7.080 -8.385 1.00 98.56 282 VAL A O 1
ATOM 2140 N N . TYR A 1 283 ? 3.430 -6.151 -7.433 1.00 98.75 283 TYR A N 1
ATOM 2141 C CA . TYR A 1 283 ? 3.692 -4.774 -7.848 1.00 98.75 283 TYR A CA 1
ATOM 2142 C C . TYR A 1 283 ? 4.363 -4.040 -6.701 1.00 98.75 283 TYR A C 1
ATOM 2144 O O . TYR A 1 283 ? 3.769 -3.920 -5.632 1.00 98.75 283 TYR A O 1
ATOM 2152 N N . VAL A 1 284 ? 5.571 -3.525 -6.911 1.00 98.69 284 VAL A N 1
ATOM 2153 C CA . VAL A 1 284 ? 6.326 -2.786 -5.896 1.00 98.69 284 VAL A CA 1
ATOM 2154 C C . VAL A 1 284 ? 6.678 -1.405 -6.425 1.00 98.69 284 VAL A C 1
ATOM 2156 O O . VAL A 1 284 ? 7.291 -1.261 -7.481 1.00 98.69 284 VAL A O 1
ATOM 2159 N N . VAL A 1 285 ? 6.307 -0.373 -5.673 1.00 98.38 285 VAL A N 1
ATOM 2160 C CA . VAL A 1 285 ? 6.688 1.010 -5.978 1.00 98.38 285 VAL A CA 1
ATOM 2161 C C . VAL A 1 285 ? 8.140 1.229 -5.571 1.00 98.38 285 VAL A C 1
ATOM 2163 O O . VAL A 1 285 ? 8.446 1.175 -4.376 1.00 98.38 285 VAL A O 1
ATOM 2166 N N . ASP A 1 286 ? 9.006 1.565 -6.527 1.00 96.94 286 ASP A N 1
ATOM 2167 C CA . ASP A 1 286 ? 10.304 2.169 -6.234 1.00 96.94 286 ASP A CA 1
ATOM 2168 C C . ASP A 1 286 ? 10.193 3.688 -6.345 1.00 96.94 286 ASP A C 1
ATOM 2170 O O . ASP A 1 286 ? 10.133 4.278 -7.425 1.00 96.94 286 ASP A O 1
ATOM 2174 N N . SER A 1 287 ? 10.146 4.328 -5.182 1.00 94.56 287 SER A N 1
ATOM 2175 C CA . SER A 1 287 ? 9.887 5.759 -5.085 1.00 94.56 287 SER A CA 1
ATOM 2176 C C . SER A 1 287 ? 11.097 6.649 -5.345 1.00 94.56 287 SER A C 1
ATOM 2178 O O . SER A 1 287 ? 10.922 7.865 -5.358 1.00 94.56 287 SER A O 1
ATOM 2180 N N . LEU A 1 288 ? 12.308 6.091 -5.484 1.00 94.69 288 LEU A N 1
ATOM 2181 C CA . LEU A 1 288 ? 13.464 6.885 -5.911 1.00 94.69 288 LEU A CA 1
ATOM 2182 C C . LEU A 1 288 ? 13.527 6.980 -7.436 1.00 94.69 288 LEU A C 1
ATOM 2184 O O . LEU A 1 288 ? 13.850 8.040 -7.960 1.00 94.69 288 LEU A O 1
ATOM 2188 N N . TYR A 1 289 ? 13.197 5.889 -8.127 1.00 95.56 289 TYR A N 1
ATOM 2189 C CA . TYR A 1 289 ? 13.186 5.831 -9.590 1.00 95.56 289 TYR A CA 1
ATOM 2190 C C . TYR A 1 289 ? 11.834 6.188 -10.214 1.00 95.56 289 TYR A C 1
ATOM 2192 O O . TYR A 1 289 ? 11.708 6.177 -11.434 1.00 95.56 289 TYR A O 1
ATOM 2200 N N . ASP A 1 290 ? 10.833 6.517 -9.393 1.00 97.50 290 ASP A N 1
ATOM 2201 C CA . ASP A 1 290 ? 9.483 6.877 -9.829 1.00 97.50 290 ASP A CA 1
ATOM 2202 C C . ASP A 1 290 ? 8.845 5.810 -10.741 1.00 97.50 290 ASP A C 1
ATOM 2204 O O . ASP A 1 290 ? 8.179 6.120 -11.731 1.00 97.50 290 ASP A O 1
ATOM 2208 N N . VAL A 1 291 ? 9.046 4.532 -10.413 1.00 97.31 291 VAL A N 1
ATOM 2209 C CA . VAL A 1 291 ? 8.522 3.390 -11.179 1.00 97.31 291 VAL A CA 1
ATOM 2210 C C . VAL A 1 291 ? 7.734 2.433 -10.297 1.00 97.31 291 VAL A C 1
ATOM 2212 O O . VAL A 1 291 ? 7.910 2.369 -9.078 1.00 97.31 291 VAL A O 1
ATOM 2215 N N . VAL A 1 292 ? 6.887 1.638 -10.941 1.00 98.56 292 VAL A N 1
ATOM 2216 C CA . VAL A 1 292 ? 6.353 0.398 -10.381 1.00 98.56 292 VAL A CA 1
ATOM 2217 C C . VAL A 1 292 ? 7.074 -0.760 -11.059 1.00 98.56 292 VAL A C 1
ATOM 2219 O O . VAL A 1 292 ? 7.005 -0.909 -12.280 1.00 98.56 292 VAL A O 1
ATOM 2222 N N . GLN A 1 293 ? 7.775 -1.567 -10.269 1.00 98.44 293 GLN A N 1
ATOM 2223 C CA . GLN A 1 293 ? 8.387 -2.816 -10.710 1.00 98.44 293 GLN A CA 1
ATOM 2224 C C . GLN A 1 293 ? 7.412 -3.973 -10.466 1.00 98.44 293 GLN A C 1
ATOM 2226 O O . GLN A 1 293 ? 6.755 -4.026 -9.425 1.00 98.44 293 GLN A O 1
ATOM 2231 N N . VAL A 1 294 ? 7.313 -4.890 -11.423 1.00 98.50 294 VAL A N 1
ATOM 2232 C CA . VAL A 1 294 ? 6.421 -6.052 -11.383 1.00 98.50 294 VAL A CA 1
ATOM 2233 C C . VAL A 1 294 ? 7.265 -7.315 -11.323 1.00 98.50 294 VAL A C 1
ATOM 2235 O O . VAL A 1 294 ? 8.176 -7.496 -12.133 1.00 98.50 294 VAL A O 1
ATOM 2238 N N . PHE A 1 295 ? 6.943 -8.190 -10.380 1.00 98.56 295 PHE A N 1
ATOM 2239 C CA . PHE A 1 295 ? 7.629 -9.451 -10.132 1.00 98.56 295 PHE A CA 1
ATOM 2240 C C . PHE A 1 295 ? 6.643 -10.613 -10.178 1.00 98.56 295 PHE A C 1
ATOM 2242 O O . PHE A 1 295 ? 5.437 -10.420 -10.031 1.00 98.56 295 PHE A O 1
ATOM 2249 N N . ASP A 1 296 ? 7.146 -11.829 -10.339 1.00 97.06 296 ASP A N 1
ATOM 2250 C CA . ASP A 1 296 ? 6.363 -13.020 -10.023 1.00 97.06 296 ASP A CA 1
ATOM 2251 C C . ASP A 1 296 ? 6.407 -13.358 -8.521 1.00 97.06 296 ASP A C 1
ATOM 2253 O O . ASP A 1 296 ? 7.097 -12.719 -7.722 1.00 97.06 296 ASP A O 1
ATOM 2257 N N . ARG A 1 297 ? 5.697 -14.422 -8.134 1.00 95.38 297 ARG A N 1
ATOM 2258 C CA . ARG A 1 297 ? 5.654 -14.921 -6.749 1.00 95.38 297 ARG A CA 1
ATOM 2259 C C . ARG A 1 297 ? 6.993 -15.440 -6.223 1.00 95.38 297 ARG A C 1
ATOM 2261 O O . ARG A 1 297 ? 7.117 -15.698 -5.030 1.00 95.38 297 ARG A O 1
ATOM 2268 N N . GLN A 1 298 ? 7.978 -15.668 -7.084 1.00 95.00 298 GLN A N 1
ATOM 2269 C CA . GLN A 1 298 ? 9.322 -16.079 -6.684 1.00 95.00 298 GLN A CA 1
ATOM 2270 C C . GLN A 1 298 ? 10.259 -14.872 -6.539 1.00 95.00 298 GLN A C 1
ATOM 2272 O O . GLN A 1 298 ? 11.413 -15.047 -6.149 1.00 95.00 298 GLN A O 1
ATOM 2277 N N . GLY A 1 299 ? 9.777 -13.657 -6.819 1.00 96.06 299 GLY A N 1
ATOM 2278 C CA . GLY A 1 299 ? 10.572 -12.436 -6.777 1.00 96.06 299 GLY A CA 1
ATOM 2279 C C . GLY A 1 299 ? 11.420 -12.216 -8.026 1.00 96.06 299 GLY A C 1
ATOM 2280 O O . GLY A 1 299 ? 12.358 -11.420 -7.987 1.00 96.06 299 GLY A O 1
ATOM 2281 N N . ARG A 1 300 ? 11.133 -12.908 -9.137 1.00 97.06 300 ARG A N 1
ATOM 2282 C CA . ARG A 1 300 ? 11.801 -12.642 -10.418 1.00 97.06 300 ARG A CA 1
ATOM 2283 C C . ARG A 1 300 ? 11.163 -11.424 -11.064 1.00 97.06 300 ARG A C 1
ATOM 2285 O O . ARG A 1 300 ? 9.944 -11.361 -11.200 1.00 97.06 300 ARG A O 1
ATOM 2292 N N . PHE A 1 301 ? 11.992 -10.471 -11.472 1.00 97.62 301 PHE A N 1
ATOM 2293 C CA . PHE A 1 301 ? 11.538 -9.288 -12.192 1.00 97.62 301 PHE A CA 1
ATOM 2294 C C . PHE A 1 301 ? 10.897 -9.670 -13.533 1.00 97.62 301 PHE A C 1
ATOM 2296 O O . PHE A 1 301 ? 11.435 -10.500 -14.269 1.00 97.62 301 PHE A O 1
ATOM 2303 N N . LEU A 1 302 ? 9.775 -9.029 -13.858 1.00 97.06 302 LEU A N 1
ATOM 2304 C CA . LEU A 1 302 ? 9.034 -9.228 -15.104 1.00 97.06 302 LEU A CA 1
ATOM 2305 C C . LEU A 1 302 ? 9.086 -7.984 -15.992 1.00 97.06 302 LEU A C 1
ATOM 2307 O O . LEU A 1 302 ? 9.473 -8.069 -17.156 1.00 97.06 302 LEU A O 1
ATOM 2311 N N . LEU A 1 303 ? 8.680 -6.832 -15.456 1.00 96.94 303 LEU A N 1
ATOM 2312 C CA . LEU A 1 303 ? 8.684 -5.550 -16.161 1.00 96.94 303 LEU A CA 1
ATOM 2313 C C . LEU A 1 303 ? 8.630 -4.385 -15.173 1.00 96.94 303 LEU A C 1
ATOM 2315 O O . LEU A 1 303 ? 8.327 -4.563 -13.997 1.00 96.94 303 LEU A O 1
ATOM 2319 N N . ALA A 1 304 ? 8.856 -3.175 -15.674 1.00 97.19 304 ALA A N 1
ATOM 2320 C CA . ALA A 1 304 ? 8.570 -1.946 -14.950 1.00 97.19 304 ALA A CA 1
ATOM 2321 C C . ALA A 1 304 ? 7.766 -0.987 -15.831 1.00 97.19 304 ALA A C 1
ATOM 2323 O O . ALA A 1 304 ? 7.896 -0.991 -17.059 1.00 97.19 304 ALA A O 1
ATOM 2324 N N . PHE A 1 305 ? 6.942 -0.158 -15.198 1.00 97.75 305 PHE A N 1
ATOM 2325 C CA . PHE A 1 305 ? 6.217 0.931 -15.847 1.00 97.75 305 PHE A CA 1
ATOM 2326 C C . PHE A 1 305 ? 6.232 2.183 -14.965 1.00 97.75 305 PHE A C 1
ATOM 2328 O O . PHE A 1 305 ? 6.514 2.113 -13.767 1.00 97.75 305 PHE A O 1
ATOM 2335 N N . GLY A 1 306 ? 5.955 3.340 -15.562 1.00 95.94 306 GLY A N 1
ATOM 2336 C CA . GLY A 1 306 ? 6.183 4.634 -14.923 1.00 95.94 306 GLY A CA 1
ATOM 2337 C C . GLY A 1 306 ? 7.436 5.331 -15.451 1.00 95.94 306 GLY A C 1
ATOM 2338 O O . GLY A 1 306 ? 7.796 5.188 -16.622 1.00 95.94 306 GLY A O 1
ATOM 2339 N N . GLY A 1 307 ? 8.089 6.079 -14.567 1.00 95.38 307 GLY A N 1
ATOM 2340 C CA . GLY A 1 307 ? 9.256 6.915 -14.830 1.00 95.38 307 GLY A CA 1
ATOM 2341 C C . GLY A 1 307 ? 9.014 8.347 -14.358 1.00 95.38 307 GLY A C 1
ATOM 2342 O O . GLY A 1 307 ? 7.871 8.795 -14.310 1.00 95.38 307 GLY A O 1
ATOM 2343 N N . SER A 1 308 ? 10.076 9.076 -14.023 1.00 97.06 308 SER A N 1
ATOM 2344 C CA . SER A 1 308 ? 9.967 10.429 -13.472 1.00 97.06 308 SER A CA 1
ATOM 2345 C C . SER A 1 308 ? 9.279 11.408 -14.430 1.00 97.06 308 SER A C 1
ATOM 2347 O O . SER A 1 308 ? 9.727 11.619 -15.558 1.00 97.06 308 SER A O 1
ATOM 2349 N N . GLY A 1 309 ? 8.218 12.070 -13.969 1.00 96.50 309 GLY A N 1
ATOM 2350 C CA . GLY A 1 309 ? 7.560 13.137 -14.720 1.00 96.50 309 GLY A CA 1
ATOM 2351 C C . GLY A 1 309 ? 6.154 13.477 -14.234 1.00 96.50 309 GLY A C 1
ATOM 2352 O O . GLY A 1 309 ? 5.649 12.929 -13.259 1.00 96.50 309 GLY A O 1
ATOM 2353 N N . LYS A 1 310 ? 5.517 14.426 -14.930 1.00 95.50 310 LYS A N 1
ATOM 2354 C CA . LYS A 1 310 ? 4.145 14.897 -14.641 1.00 95.50 310 LYS A CA 1
ATOM 2355 C C . LYS A 1 310 ? 3.121 14.478 -15.697 1.00 95.50 310 LYS A C 1
ATOM 2357 O O . LYS A 1 310 ? 1.913 14.607 -15.490 1.00 95.50 310 LYS A O 1
ATOM 2362 N N . GLU A 1 311 ? 3.600 13.990 -16.835 1.00 95.44 311 GLU A N 1
ATOM 2363 C CA . GLU A 1 311 ? 2.758 13.561 -17.949 1.00 95.44 311 GLU A CA 1
ATOM 2364 C C . GLU A 1 311 ? 1.993 12.271 -17.617 1.00 95.44 311 GLU A C 1
ATOM 2366 O O . GLU A 1 311 ? 2.244 11.615 -16.604 1.00 95.44 311 GLU A O 1
ATOM 2371 N N . GLU A 1 312 ? 1.021 11.924 -18.459 1.00 94.94 312 GLU A N 1
ATOM 2372 C CA . GLU A 1 312 ? 0.271 10.665 -18.369 1.00 94.94 312 GLU A CA 1
ATOM 2373 C C . GLU A 1 312 ? 1.220 9.459 -18.352 1.00 94.94 312 GLU A C 1
ATOM 2375 O O . GLU A 1 312 ? 2.125 9.363 -19.183 1.00 94.94 312 GLU A O 1
ATOM 2380 N N . GLY A 1 313 ? 1.025 8.547 -17.396 1.00 94.12 313 GLY A N 1
ATOM 2381 C CA . GLY A 1 313 ? 1.852 7.351 -17.246 1.00 94.12 313 GLY A CA 1
ATOM 2382 C C . GLY A 1 313 ? 3.229 7.575 -16.609 1.00 94.12 313 GLY A C 1
ATOM 2383 O O . GLY A 1 313 ? 3.902 6.587 -16.345 1.00 94.12 313 GLY A O 1
ATOM 2384 N N . LEU A 1 314 ? 3.641 8.819 -16.329 1.00 97.25 314 LEU A N 1
ATOM 2385 C CA . LEU A 1 314 ? 4.854 9.143 -15.560 1.00 97.25 314 LEU A CA 1
ATOM 2386 C C . LEU A 1 314 ? 4.502 9.470 -14.107 1.00 97.25 314 LEU A C 1
ATOM 2388 O O . LEU A 1 314 ? 3.431 10.012 -13.845 1.00 97.25 314 LEU A O 1
ATOM 2392 N N . LEU A 1 315 ? 5.381 9.147 -13.166 1.00 97.75 315 LEU A N 1
ATOM 2393 C CA . LEU A 1 315 ? 5.172 9.290 -11.725 1.00 97.75 315 LEU A CA 1
ATOM 2394 C C . LEU A 1 315 ? 6.141 10.325 -11.139 1.00 97.75 315 LEU A C 1
ATOM 2396 O O . LEU A 1 315 ? 7.194 10.610 -11.705 1.00 97.75 315 LEU A O 1
ATOM 2400 N N . TRP A 1 316 ? 5.807 10.867 -9.973 1.00 97.19 316 TRP A N 1
ATOM 2401 C CA . TRP A 1 316 ? 6.718 11.667 -9.169 1.00 97.19 316 TRP A CA 1
ATOM 2402 C C . TRP A 1 316 ? 6.509 11.383 -7.682 1.00 97.19 316 TRP A C 1
ATOM 2404 O O . TRP A 1 316 ? 5.444 11.646 -7.119 1.00 97.19 316 TRP A O 1
ATOM 2414 N N . LEU A 1 317 ? 7.543 10.849 -7.033 1.00 96.12 317 LEU A N 1
ATOM 2415 C CA . LEU A 1 317 ? 7.523 10.387 -5.647 1.00 96.12 317 LEU A CA 1
ATOM 2416 C C . LEU A 1 317 ? 6.347 9.441 -5.342 1.00 96.12 317 LEU A C 1
ATOM 2418 O O . LEU A 1 317 ? 5.662 9.653 -4.334 1.00 96.12 317 LEU A O 1
ATOM 2422 N N . PRO A 1 318 ? 6.096 8.394 -6.154 1.00 97.62 318 PRO A N 1
ATOM 2423 C CA . PRO A 1 318 ? 4.996 7.483 -5.896 1.00 97.62 318 PRO A CA 1
ATOM 2424 C C . PRO A 1 318 ? 5.160 6.807 -4.528 1.00 97.62 318 PRO A C 1
ATOM 2426 O O . PRO A 1 318 ? 6.276 6.596 -4.033 1.00 97.62 318 PRO A O 1
ATOM 2429 N N . THR A 1 319 ? 4.044 6.492 -3.871 1.00 96.81 319 THR A N 1
ATOM 2430 C CA . THR A 1 319 ? 4.065 5.906 -2.521 1.00 96.81 319 THR A CA 1
ATOM 2431 C C . THR A 1 319 ? 3.307 4.593 -2.441 1.00 96.81 319 THR A C 1
ATOM 2433 O O . THR A 1 319 ? 3.952 3.554 -2.323 1.00 96.81 319 THR A O 1
ATOM 2436 N N . GLY A 1 320 ? 1.977 4.633 -2.473 1.00 96.62 320 GLY A N 1
ATOM 2437 C CA . GLY A 1 320 ? 1.107 3.464 -2.427 1.00 96.62 320 GLY A CA 1
ATOM 2438 C C . GLY A 1 320 ? 0.808 2.890 -3.810 1.00 96.62 320 GLY A C 1
ATOM 2439 O O . GLY A 1 320 ? 0.755 3.615 -4.805 1.00 96.62 320 GLY A O 1
ATOM 2440 N N . VAL A 1 321 ? 0.563 1.584 -3.847 1.00 98.62 321 VAL A N 1
ATOM 2441 C CA . VAL A 1 321 ? -0.044 0.876 -4.977 1.00 98.62 321 VAL A CA 1
ATOM 2442 C C . VAL A 1 321 ? -1.079 -0.098 -4.423 1.00 98.62 321 VAL A C 1
ATOM 2444 O O . VAL A 1 321 ? -0.864 -0.666 -3.354 1.00 98.62 321 VAL A O 1
ATOM 2447 N N . CYS A 1 322 ? -2.203 -0.265 -5.111 1.00 98.38 322 CYS A N 1
ATOM 2448 C CA . CYS A 1 322 ? -3.180 -1.313 -4.820 1.00 98.38 322 CYS A CA 1
ATOM 2449 C C . CYS A 1 322 ? -3.808 -1.825 -6.116 1.00 98.38 322 CYS A C 1
ATOM 2451 O O . CYS A 1 322 ? -3.743 -1.160 -7.151 1.00 98.38 322 CYS A O 1
ATOM 2453 N N . THR A 1 323 ? -4.416 -2.996 -6.040 1.00 97.69 323 THR A N 1
ATOM 2454 C CA . THR A 1 323 ? -5.143 -3.655 -7.123 1.00 97.69 323 THR A CA 1
ATOM 2455 C C . THR A 1 323 ? -6.597 -3.853 -6.707 1.00 97.69 323 THR A C 1
ATOM 2457 O O . THR A 1 323 ? -6.887 -3.932 -5.512 1.00 97.69 323 THR A O 1
ATOM 2460 N N . ASP A 1 324 ? -7.517 -3.898 -7.670 1.00 95.12 324 ASP A N 1
ATOM 2461 C CA . ASP A 1 324 ? -8.901 -4.320 -7.428 1.00 95.12 324 ASP A CA 1
ATOM 2462 C C . ASP A 1 324 ? -9.201 -5.710 -8.009 1.00 95.12 324 ASP A C 1
ATOM 2464 O O . ASP A 1 324 ? -8.334 -6.381 -8.570 1.00 95.12 324 ASP A O 1
ATOM 2468 N N . ASP A 1 325 ? -10.453 -6.146 -7.857 1.00 91.94 325 ASP A N 1
ATOM 2469 C CA . ASP A 1 325 ? -10.933 -7.463 -8.286 1.00 91.94 325 ASP A CA 1
ATOM 2470 C C . ASP A 1 325 ? -10.894 -7.668 -9.820 1.00 91.94 325 ASP A C 1
ATOM 2472 O O . ASP A 1 325 ? -11.055 -8.795 -10.291 1.00 91.94 325 ASP A O 1
ATOM 2476 N N . GLU A 1 326 ? -10.677 -6.601 -10.597 1.00 93.25 326 GLU A N 1
ATOM 2477 C CA . GLU A 1 326 ? -10.555 -6.612 -12.062 1.00 93.25 326 GLU A CA 1
ATOM 2478 C C . GLU A 1 326 ? -9.100 -6.421 -12.532 1.00 93.25 326 GLU A C 1
ATOM 2480 O O . GLU A 1 326 ? -8.845 -6.143 -13.707 1.00 93.25 326 GLU A O 1
ATOM 2485 N N . ASP A 1 327 ? -8.133 -6.557 -11.620 1.00 95.81 327 ASP A N 1
ATOM 2486 C CA . ASP A 1 327 ? -6.707 -6.315 -11.857 1.00 95.81 327 ASP A CA 1
ATOM 2487 C C . ASP A 1 327 ? -6.406 -4.895 -12.384 1.00 95.81 327 ASP A C 1
ATOM 2489 O O . ASP A 1 327 ? -5.416 -4.663 -13.094 1.00 95.81 327 ASP A O 1
ATOM 2493 N N . ARG A 1 328 ? -7.245 -3.910 -12.025 1.00 97.00 328 ARG A N 1
ATOM 2494 C CA . ARG A 1 328 ? -6.886 -2.497 -12.187 1.00 97.00 328 ARG A CA 1
ATOM 2495 C C . ARG A 1 328 ? -5.898 -2.121 -11.103 1.00 97.00 328 ARG A C 1
ATOM 2497 O O . ARG A 1 328 ? -6.102 -2.418 -9.930 1.00 97.00 328 ARG A O 1
ATOM 2504 N N . ILE A 1 329 ? -4.838 -1.432 -11.497 1.00 98.44 329 ILE A N 1
ATOM 2505 C CA . ILE A 1 329 ? -3.736 -1.022 -10.635 1.00 98.44 329 ILE A CA 1
ATOM 2506 C C . ILE A 1 329 ? -3.863 0.478 -10.382 1.00 98.44 329 ILE A C 1
ATOM 2508 O O . ILE A 1 329 ? -3.859 1.282 -11.315 1.00 98.44 329 ILE A O 1
ATOM 2512 N N . TYR A 1 330 ? -3.935 0.863 -9.115 1.00 98.38 330 TYR A N 1
ATOM 2513 C CA . TYR A 1 330 ? -3.995 2.254 -8.680 1.00 98.38 330 TYR A CA 1
ATOM 2514 C C . TYR A 1 330 ? -2.673 2.626 -8.031 1.00 98.38 330 TYR A C 1
ATOM 2516 O O . TYR A 1 330 ? -2.239 1.957 -7.095 1.00 98.38 330 TYR A O 1
ATOM 2524 N N . VAL A 1 331 ? -2.054 3.708 -8.493 1.00 98.56 331 VAL A N 1
ATOM 2525 C CA . VAL A 1 331 ? -0.775 4.206 -7.975 1.00 98.56 331 VAL A CA 1
ATOM 2526 C C . VAL A 1 331 ? -0.971 5.605 -7.410 1.00 98.56 331 VAL A C 1
ATOM 2528 O O . VAL A 1 331 ? -1.488 6.495 -8.092 1.00 98.56 331 VAL A O 1
ATOM 2531 N N . ALA A 1 332 ? -0.547 5.812 -6.164 1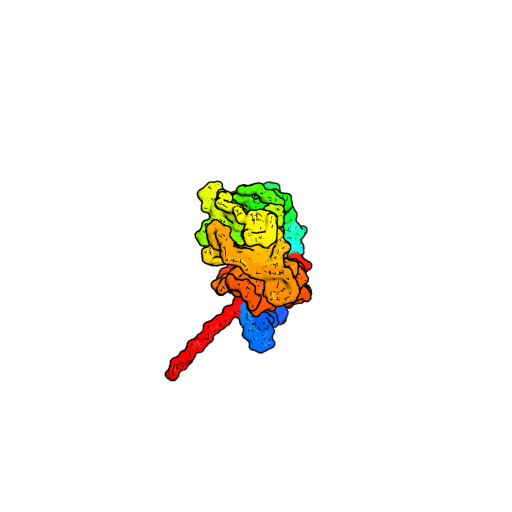.00 97.69 332 ALA A N 1
ATOM 2532 C CA . ALA A 1 332 ? -0.547 7.122 -5.532 1.00 97.69 332 ALA A CA 1
ATOM 2533 C C . ALA A 1 332 ? 0.668 7.889 -6.042 1.00 97.69 332 ALA A C 1
ATOM 2535 O O . ALA A 1 332 ? 1.789 7.692 -5.570 1.00 97.69 332 ALA A O 1
ATOM 2536 N N . ASP A 1 333 ? 0.433 8.752 -7.023 1.00 97.31 333 ASP A N 1
ATOM 2537 C CA . ASP A 1 333 ? 1.426 9.633 -7.619 1.00 97.31 333 ASP A CA 1
ATOM 2538 C C . ASP A 1 333 ? 1.519 10.911 -6.772 1.00 97.31 333 ASP A C 1
ATOM 2540 O O . ASP A 1 333 ? 0.990 11.976 -7.110 1.00 97.31 333 ASP A O 1
ATOM 2544 N N . THR A 1 334 ? 2.099 10.738 -5.580 1.00 95.94 334 THR A N 1
ATOM 2545 C CA . THR A 1 334 ? 2.019 11.680 -4.458 1.00 95.94 334 THR A CA 1
ATOM 2546 C C . THR A 1 334 ? 2.558 13.062 -4.802 1.00 95.94 334 THR A C 1
ATOM 2548 O O . THR A 1 334 ? 1.921 14.054 -4.457 1.00 95.94 334 THR A O 1
ATOM 2551 N N . GLY A 1 335 ? 3.699 13.149 -5.490 1.00 95.19 335 GLY A N 1
ATOM 2552 C CA . GLY A 1 335 ? 4.301 14.426 -5.881 1.00 95.19 335 GLY A CA 1
ATOM 2553 C C . GLY A 1 335 ? 3.450 15.200 -6.889 1.00 95.19 335 GLY A C 1
ATOM 2554 O O . GLY A 1 335 ? 3.445 16.430 -6.878 1.00 95.19 335 GLY A O 1
ATOM 2555 N N . ASN A 1 336 ? 2.682 14.496 -7.722 1.00 95.50 336 ASN A N 1
ATOM 2556 C CA . ASN A 1 336 ? 1.755 15.098 -8.681 1.00 95.50 336 ASN A CA 1
ATOM 2557 C C . ASN A 1 336 ? 0.327 15.273 -8.131 1.00 95.50 336 ASN A C 1
ATOM 2559 O O . ASN A 1 336 ? -0.560 15.676 -8.886 1.00 95.50 336 ASN A O 1
ATOM 2563 N N . SER A 1 337 ? 0.085 14.973 -6.848 1.00 95.00 337 SER A N 1
ATOM 2564 C CA . SER A 1 337 ? -1.224 15.111 -6.189 1.00 95.00 337 SER A CA 1
ATOM 2565 C C . SER A 1 337 ? -2.366 14.428 -6.960 1.00 95.00 337 SER A C 1
ATOM 2567 O O . SER A 1 337 ? -3.450 14.995 -7.133 1.00 95.00 337 SER A O 1
ATOM 2569 N N . ARG A 1 338 ? -2.122 13.208 -7.455 1.00 95.00 338 ARG A N 1
ATOM 2570 C CA . ARG A 1 338 ? -3.101 12.429 -8.229 1.00 95.00 338 ARG A CA 1
ATOM 2571 C C . ARG A 1 338 ? -3.020 10.935 -7.933 1.00 95.00 338 ARG A C 1
ATOM 2573 O O . ARG A 1 338 ? -2.003 10.439 -7.453 1.00 95.00 338 ARG A O 1
ATOM 2580 N N . ILE A 1 339 ? -4.088 10.216 -8.264 1.00 96.50 339 ILE A N 1
ATOM 2581 C CA . ILE A 1 339 ? -4.089 8.751 -8.336 1.00 96.50 339 ILE A CA 1
ATOM 2582 C C . ILE A 1 339 ? -4.090 8.362 -9.807 1.00 96.50 339 ILE A C 1
ATOM 2584 O O . ILE A 1 339 ? -4.984 8.779 -10.543 1.00 96.50 339 ILE A O 1
ATOM 2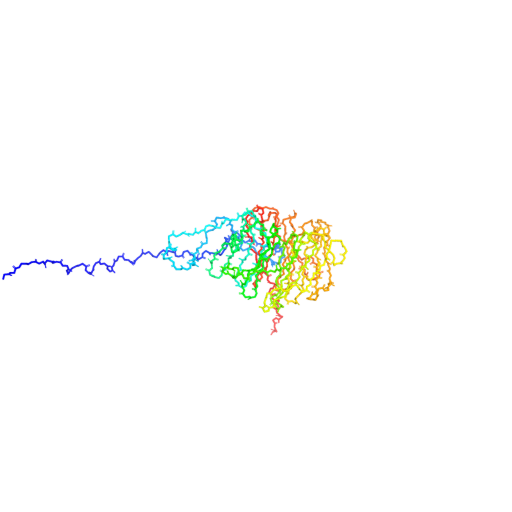588 N N . GLN A 1 340 ? -3.109 7.579 -10.238 1.00 97.25 340 GLN A N 1
ATOM 2589 C CA . GLN A 1 340 ? -3.062 7.048 -11.597 1.00 97.25 340 GLN A CA 1
ATOM 2590 C C . GLN A 1 340 ? -3.638 5.640 -11.646 1.00 97.25 340 GLN A C 1
ATOM 2592 O O . GLN A 1 340 ? -3.414 4.847 -10.734 1.00 97.25 340 GLN A O 1
ATOM 2597 N N . VAL A 1 341 ? -4.383 5.355 -12.709 1.00 97.38 341 VAL A N 1
ATOM 2598 C CA . VAL A 1 341 ? -5.069 4.085 -12.931 1.00 97.38 341 VAL A CA 1
ATOM 2599 C C . VAL A 1 341 ? -4.461 3.413 -14.151 1.00 97.38 341 VAL A C 1
ATOM 2601 O O . VAL A 1 341 ? -4.339 4.014 -15.221 1.00 97.38 341 VAL A O 1
ATOM 2604 N N . PHE A 1 342 ? -4.091 2.155 -13.979 1.00 98.12 342 PHE A N 1
ATOM 2605 C CA . PHE A 1 342 ? -3.591 1.271 -15.016 1.00 98.12 342 PHE A CA 1
ATOM 2606 C C . PHE A 1 342 ? -4.423 -0.013 -15.008 1.00 98.12 342 PHE A C 1
ATOM 2608 O O . PHE A 1 342 ? -5.102 -0.321 -14.033 1.00 98.12 342 PHE A O 1
ATOM 2615 N N . GLN A 1 343 ? -4.354 -0.774 -16.087 1.00 97.31 343 GLN A N 1
ATOM 2616 C CA . GLN A 1 343 ? -5.000 -2.068 -16.237 1.00 97.31 343 GLN A CA 1
ATOM 2617 C C . GLN A 1 343 ? -3.931 -3.112 -16.532 1.00 97.31 343 GLN A C 1
ATOM 2619 O O . GLN A 1 343 ? -3.156 -2.938 -17.481 1.00 97.31 343 GLN A O 1
ATOM 2624 N N . TYR A 1 344 ? -3.920 -4.199 -15.762 1.00 97.38 344 TYR A N 1
ATOM 2625 C CA . TYR A 1 344 ? -3.197 -5.399 -16.155 1.00 97.38 344 TYR A CA 1
ATOM 2626 C C . TYR A 1 344 ? -3.900 -6.064 -17.346 1.00 97.38 344 TYR A C 1
ATOM 2628 O O . TYR A 1 344 ? -5.113 -6.283 -17.331 1.00 97.38 344 TYR A O 1
ATOM 2636 N N . LEU A 1 345 ? -3.140 -6.346 -18.400 1.00 95.62 345 LEU A N 1
ATOM 2637 C CA . LEU A 1 345 ? -3.598 -7.019 -19.607 1.00 95.62 345 LEU A CA 1
ATOM 2638 C C . LEU A 1 345 ? -3.157 -8.476 -19.541 1.00 95.62 345 LEU A C 1
ATOM 2640 O O . LEU A 1 345 ? -1.975 -8.785 -19.729 1.00 95.62 345 LEU A O 1
ATOM 2644 N N . ARG A 1 346 ? -4.124 -9.361 -19.303 1.00 89.50 346 ARG A N 1
ATOM 2645 C CA . ARG A 1 346 ? -3.892 -10.803 -19.333 1.00 89.50 346 ARG A CA 1
ATOM 2646 C C . ARG A 1 346 ? -3.437 -11.213 -20.725 1.00 89.50 346 ARG A C 1
ATOM 2648 O O . ARG A 1 346 ? -3.961 -10.724 -21.728 1.00 89.50 346 ARG A O 1
ATOM 2655 N N . ALA A 1 347 ? -2.459 -12.110 -20.787 1.00 76.69 347 ALA A N 1
ATOM 2656 C CA . ALA A 1 347 ? -2.155 -12.769 -22.046 1.00 76.69 347 ALA A CA 1
ATOM 2657 C C . ALA A 1 347 ? -3.389 -13.582 -22.453 1.00 76.69 347 ALA A C 1
ATOM 2659 O O . ALA A 1 347 ? -3.915 -14.341 -21.637 1.00 76.69 347 ALA A O 1
ATOM 2660 N N . GLU A 1 348 ? -3.868 -13.424 -23.689 1.00 65.81 348 GLU A N 1
ATOM 2661 C CA . GLU A 1 348 ? -4.896 -14.340 -24.173 1.00 65.81 348 GLU A CA 1
ATOM 2662 C C . GLU A 1 348 ? -4.338 -15.767 -24.115 1.00 65.81 348 GLU A C 1
ATOM 2664 O O . GLU A 1 348 ? -3.163 -15.975 -24.455 1.00 65.81 348 GLU A O 1
ATOM 2669 N N . PRO A 1 349 ? -5.126 -16.752 -23.644 1.00 51.31 349 PRO A N 1
ATOM 2670 C CA . PRO A 1 349 ? -4.711 -18.138 -23.739 1.00 51.31 349 PRO A CA 1
ATOM 2671 C C . PRO A 1 349 ? -4.414 -18.407 -25.210 1.00 51.31 349 PRO A C 1
ATOM 2673 O O . PRO A 1 349 ? -5.255 -18.126 -26.062 1.00 51.31 349 PRO A O 1
ATOM 2676 N N . ALA A 1 350 ? -3.203 -18.889 -25.507 1.00 47.47 350 ALA A N 1
ATOM 2677 C CA . ALA A 1 350 ? -2.842 -19.271 -26.864 1.00 47.47 350 ALA A CA 1
ATOM 2678 C C . ALA A 1 350 ? -3.971 -20.149 -27.405 1.00 47.47 350 ALA A C 1
ATOM 2680 O O . ALA A 1 350 ? -4.299 -21.154 -26.766 1.00 47.47 350 ALA A O 1
ATOM 2681 N N . GLU A 1 351 ? -4.596 -19.739 -28.515 1.00 45.66 351 GLU A N 1
ATOM 2682 C CA . GLU A 1 351 ? -5.550 -20.589 -29.216 1.00 45.66 351 GLU A CA 1
ATOM 2683 C C . GLU A 1 351 ? -4.883 -21.958 -29.348 1.00 45.66 351 GLU A C 1
ATOM 2685 O O . GLU A 1 351 ? -3.816 -22.094 -29.957 1.00 45.66 351 GLU A O 1
ATOM 2690 N N . GLY A 1 352 ? -5.450 -22.958 -28.664 1.00 41.97 352 GLY A N 1
ATOM 2691 C CA . GLY A 1 352 ? -4.986 -24.330 -28.787 1.00 41.97 352 GLY A CA 1
ATOM 2692 C C . GLY A 1 352 ? -4.966 -24.700 -30.270 1.00 41.97 352 GLY A C 1
ATOM 2693 O O . GLY A 1 352 ? -5.731 -24.111 -31.038 1.00 41.97 352 GLY A O 1
ATOM 2694 N N . PRO A 1 353 ? -4.094 -25.632 -30.694 1.00 47.88 353 PRO A N 1
ATOM 2695 C CA . PRO A 1 353 ? -3.975 -25.982 -32.102 1.00 47.88 353 PRO A CA 1
ATOM 2696 C C . PRO A 1 353 ? -5.373 -26.232 -32.659 1.00 47.88 353 PRO A C 1
ATOM 2698 O O . PRO A 1 353 ? -6.093 -27.088 -32.139 1.00 47.88 353 PRO A O 1
ATOM 2701 N N . GLN A 1 354 ? -5.769 -25.433 -33.657 1.00 45.62 354 GLN A N 1
ATOM 2702 C CA . GLN A 1 354 ? -6.998 -25.675 -34.396 1.00 45.62 354 GLN A CA 1
ATOM 2703 C C . GLN A 1 354 ? -6.917 -27.126 -34.869 1.00 45.62 354 GLN A C 1
ATOM 2705 O O . GLN A 1 354 ? -5.994 -27.501 -35.597 1.00 45.62 354 GLN A O 1
ATOM 2710 N N . ALA A 1 355 ? -7.796 -27.963 -34.314 1.00 42.91 355 ALA A N 1
ATOM 2711 C CA . ALA A 1 355 ? -7.882 -29.365 -34.679 1.00 42.91 355 ALA A CA 1
ATOM 2712 C C . ALA A 1 355 ? -8.145 -29.451 -36.196 1.00 42.91 355 ALA A C 1
ATOM 2714 O O . ALA A 1 355 ? -8.837 -28.576 -36.723 1.00 42.91 355 ALA A O 1
ATOM 2715 N N . PRO A 1 356 ? -7.537 -30.442 -36.868 1.00 55.91 356 PRO A N 1
ATOM 2716 C CA . PRO A 1 356 ? -7.219 -30.410 -38.297 1.00 55.91 356 PRO A CA 1
ATOM 2717 C C . PRO A 1 356 ? -8.413 -30.265 -39.240 1.00 55.91 356 PRO A C 1
ATOM 2719 O O . PRO A 1 356 ? -9.512 -30.765 -38.903 1.00 55.91 356 PRO A O 1
#

Solvent-accessible surface area (backbone atoms only — not comparable to full-atom values): 18892 Å² total; per-residue (Å²): 143,84,82,89,85,82,89,87,88,77,74,84,82,80,77,82,83,81,86,85,82,80,82,66,78,75,67,75,78,77,61,91,36,52,65,58,96,62,93,45,59,28,53,59,80,92,48,77,58,41,36,34,58,55,27,33,43,46,51,65,45,73,43,62,58,82,78,81,69,87,86,68,96,55,62,85,75,67,60,61,55,56,39,84,56,50,28,36,30,21,38,25,41,43,97,55,34,42,32,32,11,17,39,73,53,31,25,36,40,38,34,33,64,81,81,47,33,67,46,78,41,47,45,54,78,92,46,65,51,66,26,27,30,9,19,25,64,46,80,86,44,30,34,37,38,17,19,32,74,72,31,42,36,40,27,22,39,74,85,60,46,66,73,56,47,53,78,70,94,51,59,22,25,28,16,32,22,50,37,63,90,77,42,28,42,35,39,24,18,32,64,56,11,30,40,39,32,24,37,69,53,97,91,46,38,54,73,73,51,73,46,53,31,77,40,82,53,92,71,35,18,30,46,26,43,19,32,29,50,46,98,89,39,39,38,37,33,25,21,25,75,59,15,27,38,38,32,20,41,74,87,66,53,75,73,53,68,38,57,35,74,44,89,54,94,59,38,20,74,33,41,32,14,32,24,58,45,93,88,44,38,36,39,35,24,25,30,72,65,11,29,38,39,32,21,41,84,84,56,48,66,74,52,68,49,55,28,75,44,84,54,91,69,32,20,28,51,32,34,18,31,25,33,33,91,80,32,36,36,39,34,16,19,18,69,68,19,28,37,37,36,30,34,59,44,77,78,74,77,73,80,67,81,76,77,131

Secondary structure (DSSP, 8-state):
--------SSSSSSSSSSS--------PPPPSSBPPSS--EESPTTSPP-EEEEEEEETTPBP-----SS--TTTTTS-PPBP--S-EEEEEEETTEEEEEETTTTEEEEEETTTTEEEEE-EETTEE-S-EEEEEE-TTS-EEEEETTTTEEEEE-TTS-EEEEE-S--SSEEEEEEETTTTEEEEEETTTTEEEEEE-BTTB--EEEEEE-BSSSTT-BSSEEEEEE-TT--EEEEEGGGTEEEEE-TTS-EEEEE--SSSSTT--SSEEEEEE-TT--EEEEETTTTEEEEE-TT--EEEEEE-BSSSTT-BSS---EEE-TT-EEEEEEGGGTEEEEEEE-PPPPP------

Sequence (356 aa):
MAMRVATHLRWVLWAATGLAMMLGCAAPPAHPWTPPKRPLIWPLPPNPPRIRYEGAITAGQAFRFATRTGWRVFDWLAGARRVELSTPHGLSAGRGLLAFADSGRPAVHVVNLAERRYKVIEAVGDTRLRCPIGVAIAEDGALFVSDSALARVFCLSGNGQPLGGVEAKFVRPSGLAYDATRRRLHVVDSGAHTVSTFERAADGWPLLRTLGGRGAEAGTFNFPTHAAVDRDGTLWVTDSLNHRIQFFDAEGKRLGAFGQAGDGTGDFAKAKGIALDSEGHVYVVDSLYDVVQVFDRQGRFLLAFGGSGKEEGLLWLPTGVCTDDEDRIYVADTGNSRIQVFQYLRAEPAEGPQAP